Protein AF-A0A4Y2SEP7-F1 (afdb_monomer_lite)

pLDDT: mean 79.24, std 16.77, range [32.28, 96.88]

InterPro domains:
  IPR000195 Rab-GAP-TBC domain [PF00566] (112-194)
  IPR035969 Rab-GAP-TBC domain superfamily [SSF47923] (46-194)

Sequence (210 aa):
MPSHSLNTKFINSKQIERLCSVSQDIIYSTSDVSSITSASDIKQIKEIVRTNQWTVDHPIRKNLWETLCNQVSSECHVDIYNELVKELFGDNGDNYFPSSLPSFVDPAYCIRYYLNTDGKKSAETILQVIRHAKPDITYCPFLYPLVCVFLHYMSEEATFSCIMKLLSDKQNFISQTKSDHSASAYLVMKLCKKYAVSNFLINFKKGFAH

Organism: Araneus ventricosus (NCBI:txid182803)

Foldseek 3Di:
DPQFLFDPVWFDPVVCVVFDDDDDDDDPDPVVVVVVLVDLPPPVLVVCVVVDDDGPRRNNLLCNLLSVLCNLDVDQCLVVLVVLLCVVQNPCNPPDDDPDADQQEDPVLQDQDRTDPVLLRLLRSLRVSCCVVCVVQNHFHVSNVQLNSSNRRYDSSSSSRSVVSQPPGPVCNTDRDPVSVVVVVVVVVVVCVVPVVVVNVVVVVVVPPD

Secondary structure (DSSP, 8-state):
----SS-TTTB-HHHHTTS----------THHHHHHHHS--HHHHHHHHHH----TT-TTHHHHHHHHHHTT-----HHHHHHHHHHHH-TTGGG---SS--TTS-GGG---TTB-HHHHHHHHHHHHHHHHH-TT----TTHHHHHHHHHTTS-HHHHHHHHHHHHS-TT-SS--SHHHHHHHHHHHHHHHHHH-HHHHHHHHHHTT--

Radius of gyration: 19.53 Å; chains: 1; bounding box: 48×37×55 Å

Structure (mmCIF, N/CA/C/O backbone):
data_AF-A0A4Y2SEP7-F1
#
_entry.id   AF-A0A4Y2SEP7-F1
#
loop_
_atom_site.group_PDB
_atom_site.id
_atom_site.type_symbol
_atom_site.label_atom_id
_atom_site.label_alt_id
_atom_site.label_comp_id
_atom_site.label_asym_id
_atom_site.label_entity_id
_atom_site.label_seq_id
_atom_site.pdbx_PDB_ins_code
_atom_site.Cartn_x
_atom_site.Cartn_y
_atom_site.Cartn_z
_atom_site.occupancy
_atom_site.B_iso_or_equiv
_atom_site.auth_seq_id
_atom_site.auth_comp_id
_atom_site.auth_asym_id
_atom_site.auth_atom_id
_atom_site.pdbx_PDB_model_num
ATOM 1 N N . MET A 1 1 ? -15.883 -12.329 -23.787 1.00 32.28 1 MET A N 1
ATOM 2 C CA . MET A 1 1 ? -15.231 -13.143 -22.737 1.00 32.28 1 MET A CA 1
ATOM 3 C C . MET A 1 1 ? -15.430 -12.418 -21.419 1.00 32.28 1 MET A C 1
ATOM 5 O O . MET A 1 1 ? -15.314 -11.196 -21.455 1.00 32.28 1 MET A O 1
ATOM 9 N N . PRO A 1 2 ? -15.793 -13.088 -20.313 1.00 42.81 2 PRO A N 1
ATOM 10 C CA . PRO A 1 2 ? -15.942 -12.402 -19.035 1.00 42.81 2 PRO A CA 1
ATOM 11 C C . PRO A 1 2 ? -14.597 -11.762 -18.680 1.00 42.81 2 PRO A C 1
ATOM 13 O O . PRO A 1 2 ? -13.576 -12.437 -18.566 1.00 42.81 2 PRO A O 1
ATOM 16 N N . SER A 1 3 ? -14.571 -10.433 -18.633 1.00 52.25 3 SER A N 1
ATOM 17 C CA . SER A 1 3 ? -13.384 -9.664 -18.288 1.00 52.25 3 SER A CA 1
ATOM 18 C C . SER A 1 3 ? -13.136 -9.828 -16.792 1.00 52.25 3 SER A C 1
ATOM 20 O O . SER A 1 3 ? -13.724 -9.107 -15.987 1.00 52.25 3 SER A O 1
ATOM 22 N N . HIS A 1 4 ? -12.315 -10.804 -16.410 1.00 60.75 4 HIS A N 1
ATOM 23 C CA . HIS A 1 4 ? -11.875 -10.944 -15.025 1.00 60.75 4 HIS A CA 1
ATOM 24 C C . HIS A 1 4 ? -11.106 -9.680 -14.603 1.00 60.75 4 HIS A C 1
ATOM 26 O O . HIS A 1 4 ? -10.281 -9.170 -15.363 1.00 60.75 4 HIS A O 1
ATOM 32 N N . SER A 1 5 ? -11.363 -9.163 -13.397 1.00 69.19 5 SER A N 1
ATOM 33 C CA . SER A 1 5 ? -10.656 -7.982 -12.866 1.00 69.19 5 SER A CA 1
ATOM 34 C C . SER A 1 5 ? -9.209 -8.247 -12.465 1.00 69.19 5 SER A C 1
ATOM 36 O O . SER A 1 5 ? -8.501 -7.318 -12.084 1.00 69.19 5 SER A O 1
ATOM 38 N N . LEU A 1 6 ? -8.804 -9.515 -12.454 1.00 77.56 6 LEU A N 1
ATOM 39 C CA . LEU A 1 6 ? -7.506 -9.946 -11.972 1.00 77.56 6 LEU A CA 1
ATOM 40 C C . LEU A 1 6 ? -6.432 -9.678 -13.023 1.00 77.56 6 LEU A C 1
ATOM 42 O O . LEU A 1 6 ? -6.608 -9.962 -14.209 1.00 77.56 6 LEU A O 1
ATOM 46 N N . ASN A 1 7 ? -5.301 -9.146 -12.574 1.00 76.06 7 ASN A N 1
ATOM 47 C CA . ASN A 1 7 ? -4.148 -8.888 -13.413 1.00 76.06 7 ASN A CA 1
ATOM 48 C C . ASN A 1 7 ? -3.468 -10.214 -13.782 1.00 76.06 7 ASN A C 1
ATOM 50 O O . ASN A 1 7 ? -2.689 -10.787 -13.017 1.00 76.06 7 ASN A O 1
ATOM 54 N N . THR A 1 8 ? -3.751 -10.692 -14.992 1.00 78.69 8 THR A N 1
ATOM 55 C CA . THR A 1 8 ? -3.222 -11.958 -15.513 1.00 78.69 8 THR A CA 1
ATOM 56 C C . THR A 1 8 ? -1.704 -11.951 -15.706 1.00 78.69 8 THR A C 1
ATOM 58 O O . THR A 1 8 ? -1.122 -13.024 -15.836 1.00 78.69 8 THR A O 1
ATOM 61 N N . LYS A 1 9 ? -1.043 -10.779 -15.700 1.00 82.81 9 LYS A N 1
ATOM 62 C CA . LYS A 1 9 ? 0.429 -10.674 -15.710 1.00 82.81 9 LYS A CA 1
ATOM 63 C C . LYS A 1 9 ? 1.024 -11.224 -14.412 1.00 82.81 9 LYS A C 1
ATOM 65 O O . LYS A 1 9 ? 2.060 -11.881 -14.429 1.00 82.81 9 LYS A O 1
ATOM 70 N N . PHE A 1 10 ? 0.364 -10.962 -13.286 1.00 80.75 10 PHE A N 1
ATOM 71 C CA . PHE A 1 10 ? 0.937 -11.180 -11.959 1.00 80.75 10 PHE A CA 1
ATOM 72 C C . PHE A 1 10 ? 0.288 -12.312 -11.170 1.00 80.75 10 PHE A C 1
ATOM 74 O O . PHE A 1 10 ? 0.809 -12.683 -10.121 1.00 80.75 10 PHE A O 1
ATOM 81 N N . ILE A 1 11 ? -0.808 -12.891 -11.659 1.00 78.44 11 ILE A N 1
ATOM 82 C CA . ILE A 1 11 ? -1.519 -13.971 -10.972 1.00 78.44 11 ILE A CA 1
ATOM 83 C C . ILE A 1 11 ? -1.532 -15.231 -11.833 1.00 78.44 11 ILE A C 1
ATOM 85 O O . ILE A 1 11 ? -1.816 -15.190 -13.029 1.00 78.44 11 ILE A O 1
ATOM 89 N N . ASN A 1 12 ? -1.266 -16.379 -11.207 1.00 68.75 12 ASN A N 1
ATOM 90 C CA . ASN A 1 12 ? -1.420 -17.675 -11.858 1.00 68.75 12 ASN A CA 1
ATOM 91 C C . ASN A 1 12 ? -2.902 -18.096 -11.876 1.00 68.75 12 ASN A C 1
ATOM 93 O O . ASN A 1 12 ? -3.501 -18.329 -10.824 1.00 68.75 12 ASN A O 1
ATOM 97 N N . SER A 1 13 ? -3.474 -18.252 -13.073 1.00 59.44 13 SER A N 1
ATOM 98 C CA . SER A 1 13 ? -4.881 -18.620 -13.292 1.00 59.44 13 SER A CA 1
ATOM 99 C C . SER A 1 13 ? -5.319 -19.894 -12.560 1.00 59.44 13 SER A C 1
ATOM 101 O O . SER A 1 13 ? -6.450 -19.961 -12.085 1.00 59.44 13 SER A O 1
ATOM 103 N N . LYS A 1 14 ? -4.414 -20.863 -12.359 1.00 58.00 14 LYS A N 1
ATOM 104 C CA . LYS A 1 14 ? -4.711 -22.136 -11.673 1.00 58.00 14 LYS A CA 1
ATOM 105 C C . LYS A 1 14 ? -4.949 -22.000 -10.164 1.00 58.00 14 LYS A C 1
ATOM 107 O O . LYS A 1 14 ? -5.479 -22.917 -9.546 1.00 58.00 14 LYS A O 1
ATOM 112 N N . GLN A 1 15 ? -4.530 -20.896 -9.542 1.00 57.50 15 GLN A N 1
ATOM 113 C CA . GLN A 1 15 ? -4.719 -20.675 -8.101 1.00 57.50 15 GLN A CA 1
ATOM 114 C C . GLN A 1 15 ? -6.061 -20.000 -7.772 1.00 57.50 15 GLN A C 1
ATOM 116 O O . GLN A 1 15 ? -6.529 -20.109 -6.640 1.00 57.50 15 GLN A O 1
ATOM 121 N N . ILE A 1 16 ? -6.695 -19.351 -8.756 1.00 55.47 16 ILE A N 1
ATOM 122 C CA . ILE A 1 16 ? -7.936 -18.577 -8.585 1.00 55.47 16 ILE A CA 1
ATOM 123 C C . ILE A 1 16 ? -9.175 -19.485 -8.487 1.00 55.47 16 ILE A C 1
ATOM 125 O O . ILE A 1 16 ? -10.121 -19.147 -7.778 1.00 55.47 16 ILE A O 1
ATOM 129 N N . GLU A 1 17 ? -9.154 -20.670 -9.109 1.00 53.59 17 GLU A N 1
ATOM 130 C CA . GLU A 1 17 ? -10.287 -21.619 -9.146 1.00 53.59 17 GLU A CA 1
ATOM 131 C C . GLU A 1 17 ? -10.783 -22.074 -7.758 1.00 53.59 17 GLU A C 1
ATOM 133 O O . GLU A 1 17 ? -11.887 -22.595 -7.634 1.00 53.59 17 GLU A O 1
ATOM 138 N N . ARG A 1 18 ? -10.010 -21.846 -6.687 1.00 50.97 18 ARG A N 1
ATOM 139 C CA . ARG A 1 18 ? -10.392 -22.198 -5.308 1.00 50.97 18 ARG A CA 1
ATOM 140 C C . ARG A 1 18 ? -11.227 -21.138 -4.579 1.00 50.97 18 ARG A C 1
ATOM 142 O O . ARG A 1 18 ? -11.613 -21.387 -3.440 1.00 50.97 18 ARG A O 1
ATOM 149 N N . LEU A 1 19 ? -11.483 -19.970 -5.177 1.00 49.03 19 LEU A N 1
ATOM 150 C CA . LEU A 1 19 ? -12.085 -18.824 -4.473 1.00 49.03 19 LEU A CA 1
ATOM 151 C C . LEU A 1 19 ? -13.545 -18.509 -4.832 1.00 49.03 19 LEU A C 1
ATOM 153 O O . LEU A 1 19 ? -14.125 -17.632 -4.194 1.00 49.03 19 LEU A O 1
ATOM 157 N N . CYS A 1 20 ? -14.171 -19.205 -5.784 1.00 41.84 20 CYS A N 1
ATOM 158 C CA . CYS A 1 20 ? -15.511 -18.831 -6.247 1.00 41.84 20 CYS A CA 1
ATOM 159 C C . CYS A 1 20 ? -16.566 -19.912 -5.991 1.00 41.84 20 CYS A C 1
ATOM 161 O O . CYS A 1 20 ? -16.730 -20.839 -6.777 1.00 41.84 20 CYS A O 1
ATOM 163 N N . SER A 1 21 ? -17.359 -19.720 -4.936 1.00 39.91 21 SER A N 1
ATOM 164 C CA . SER A 1 21 ? -18.748 -20.190 -4.898 1.00 39.91 21 SER A CA 1
ATOM 165 C C . SER A 1 21 ? -19.580 -19.330 -3.944 1.00 39.91 21 SER A C 1
ATOM 167 O O . SER A 1 21 ? -19.936 -19.762 -2.850 1.00 39.91 21 SER A O 1
ATOM 169 N N . VAL A 1 22 ? -19.895 -18.099 -4.346 1.00 44.28 22 VAL A N 1
ATOM 170 C CA . VAL A 1 22 ? -21.034 -17.372 -3.772 1.00 44.28 22 VAL A CA 1
ATOM 171 C C . VAL A 1 22 ? -21.810 -16.762 -4.932 1.00 44.28 22 VAL A C 1
ATOM 173 O O . VAL A 1 22 ? -21.297 -15.911 -5.651 1.00 44.28 22 VAL A O 1
ATOM 176 N N . SER A 1 23 ? -23.025 -17.266 -5.145 1.00 47.16 23 SER A N 1
ATOM 177 C CA . SER A 1 23 ? -23.990 -16.671 -6.074 1.00 47.16 23 SER A CA 1
ATOM 178 C C . SER A 1 23 ? -24.447 -15.342 -5.488 1.00 47.16 23 SER A C 1
ATOM 180 O O . SER A 1 23 ? -24.788 -15.310 -4.306 1.00 47.16 23 SER A O 1
ATOM 182 N N . GLN A 1 24 ? -24.471 -14.269 -6.276 1.00 52.03 24 GLN A N 1
ATOM 183 C CA . GLN A 1 24 ? -25.084 -13.020 -5.834 1.00 52.03 24 GLN A CA 1
ATOM 184 C C . GLN A 1 24 ? -25.984 -12.418 -6.904 1.00 52.03 24 GLN A C 1
ATOM 186 O O . GLN A 1 24 ? -25.542 -11.989 -7.969 1.00 52.03 24 GLN A O 1
ATOM 191 N N . ASP A 1 25 ? -27.260 -12.382 -6.536 1.00 42.03 25 ASP A N 1
ATOM 192 C CA . ASP A 1 25 ? -28.280 -11.500 -7.067 1.00 42.03 25 ASP A CA 1
ATOM 193 C C . ASP A 1 25 ? -28.004 -10.073 -6.563 1.00 42.03 25 ASP A C 1
ATOM 195 O O . ASP A 1 25 ? -27.655 -9.874 -5.400 1.00 42.03 25 ASP A O 1
ATOM 199 N N . ILE A 1 26 ? -28.223 -9.084 -7.435 1.00 46.00 26 ILE A N 1
ATOM 200 C CA . ILE A 1 26 ? -28.002 -7.635 -7.252 1.00 46.00 26 ILE A CA 1
ATOM 201 C C . ILE A 1 26 ? -26.563 -7.187 -7.571 1.00 46.00 26 ILE A C 1
ATOM 203 O O . ILE A 1 26 ? -25.729 -6.942 -6.704 1.00 46.00 26 ILE A O 1
ATOM 207 N N . ILE A 1 27 ? -26.304 -7.011 -8.870 1.00 51.03 27 ILE A N 1
ATOM 208 C CA . ILE A 1 27 ? -25.121 -6.330 -9.405 1.00 51.03 27 ILE A CA 1
ATOM 209 C C . ILE A 1 27 ? -25.581 -4.949 -9.890 1.00 51.03 27 ILE A C 1
ATOM 211 O O . ILE A 1 27 ? -26.252 -4.858 -10.916 1.00 51.03 27 ILE A O 1
ATOM 215 N N . TYR A 1 28 ? -25.221 -3.872 -9.181 1.00 52.59 28 TYR A N 1
ATOM 216 C CA . TYR A 1 28 ? -25.192 -2.542 -9.803 1.00 52.59 28 TYR A CA 1
ATOM 217 C C . TYR A 1 28 ? -24.146 -2.580 -10.925 1.00 52.59 28 TYR A C 1
ATOM 219 O O . TYR A 1 28 ? -23.000 -2.992 -10.703 1.00 52.59 28 TYR A O 1
ATOM 227 N N . SER A 1 29 ? -24.556 -2.255 -12.152 1.00 49.78 29 SER A N 1
ATOM 228 C CA . SER A 1 29 ? -23.715 -2.382 -13.339 1.00 49.78 29 SER A CA 1
ATOM 229 C C . SER A 1 29 ? -22.535 -1.412 -13.291 1.00 49.78 29 SER A C 1
ATOM 231 O O . SER A 1 29 ? -22.576 -0.346 -12.685 1.00 49.78 29 SER A O 1
ATOM 233 N N . THR A 1 30 ? -21.458 -1.767 -13.989 1.00 48.81 30 THR A N 1
ATOM 234 C CA . THR A 1 30 ? -20.215 -0.986 -14.137 1.00 48.81 30 THR A CA 1
ATOM 235 C C . THR A 1 30 ? -20.409 0.482 -14.558 1.00 48.81 30 THR A C 1
ATOM 237 O O . THR A 1 30 ? -19.493 1.279 -14.376 1.00 48.81 30 THR A O 1
ATOM 240 N N . SER A 1 31 ? -21.584 0.845 -15.086 1.00 48.50 31 SER A N 1
ATOM 241 C CA . SER A 1 31 ? -22.026 2.213 -15.407 1.00 48.50 31 SER A CA 1
ATOM 242 C C . SER A 1 31 ? -22.104 3.150 -14.199 1.00 48.50 31 SER A C 1
ATOM 244 O O . SER A 1 31 ? -21.904 4.362 -14.337 1.00 48.50 31 SER A O 1
ATOM 246 N N . ASP A 1 32 ? -22.372 2.598 -13.017 1.00 54.56 32 ASP A N 1
ATOM 247 C CA . ASP A 1 32 ? -22.715 3.396 -11.840 1.00 54.56 32 ASP A CA 1
ATOM 248 C C . ASP A 1 32 ? -21.450 3.958 -11.182 1.00 54.56 32 ASP A C 1
ATOM 250 O O . ASP A 1 32 ? -21.457 5.018 -10.576 1.00 54.56 32 ASP A O 1
ATOM 254 N N . VAL A 1 33 ? -20.296 3.322 -11.392 1.00 54.81 33 VAL A N 1
ATOM 255 C CA . VA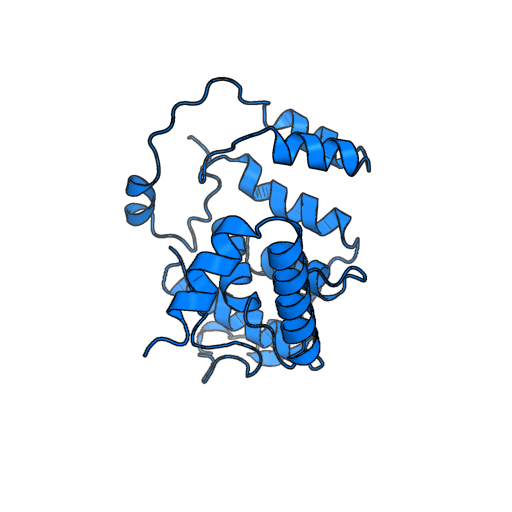L A 1 33 ? -19.033 3.727 -10.756 1.00 54.81 33 VAL A CA 1
ATOM 256 C C . VAL A 1 33 ? -18.366 4.886 -11.472 1.00 54.81 33 VAL A C 1
ATOM 258 O O . VAL A 1 33 ? -17.821 5.768 -10.811 1.00 54.81 33 VAL A O 1
ATOM 261 N N . SER A 1 34 ? -18.490 4.947 -12.799 1.00 53.19 34 SER A N 1
ATOM 262 C CA . SER A 1 34 ? -18.111 6.127 -13.584 1.00 53.19 34 SER A CA 1
ATOM 263 C C . SER A 1 34 ? -18.957 7.356 -13.238 1.00 53.19 34 SER A C 1
ATOM 265 O O . SER A 1 34 ? -18.444 8.470 -13.248 1.00 53.19 34 SER A O 1
ATOM 267 N N . SER A 1 35 ? -20.232 7.169 -12.878 1.00 53.12 35 SER A N 1
ATOM 268 C CA . SER A 1 35 ? -21.109 8.264 -12.435 1.00 53.12 35 SER A CA 1
ATOM 269 C C . SER A 1 35 ? -20.864 8.654 -10.967 1.00 53.12 35 SER A C 1
ATOM 271 O O . SER A 1 35 ? -20.931 9.838 -10.630 1.00 53.12 35 SER A O 1
ATOM 273 N N . ILE A 1 36 ? -20.442 7.705 -10.121 1.00 52.50 36 ILE A N 1
ATOM 274 C CA . ILE A 1 36 ? -19.919 7.964 -8.766 1.00 52.50 36 ILE A CA 1
ATOM 275 C C . ILE A 1 36 ? -18.619 8.785 -8.800 1.00 52.50 36 ILE A C 1
ATOM 277 O O . ILE A 1 36 ? -18.372 9.569 -7.891 1.00 52.50 36 ILE A O 1
ATOM 281 N N . THR A 1 37 ? -17.780 8.646 -9.833 1.00 52.03 37 THR A N 1
ATOM 282 C CA . THR A 1 37 ? -16.496 9.374 -9.907 1.00 52.03 37 THR A CA 1
ATOM 283 C C . THR A 1 37 ? -16.669 10.864 -10.194 1.00 52.03 37 THR A C 1
ATOM 285 O O . THR A 1 37 ? -15.869 11.678 -9.738 1.00 52.03 37 THR A O 1
ATOM 288 N N . SER A 1 38 ? -17.713 11.225 -10.944 1.00 53.09 38 SER A N 1
ATOM 289 C CA . SER A 1 38 ? -18.052 12.615 -11.273 1.00 53.09 38 SER A CA 1
ATOM 290 C C . SER A 1 38 ? -18.698 13.381 -10.116 1.00 53.09 38 SER A C 1
ATOM 292 O O . SER A 1 38 ? -18.646 14.609 -10.092 1.00 53.09 38 SER A O 1
ATOM 294 N N . ALA A 1 39 ? -19.289 12.679 -9.148 1.00 50.47 39 ALA A N 1
ATOM 295 C CA . ALA A 1 39 ? -19.815 13.285 -7.937 1.00 50.47 39 ALA A CA 1
ATOM 296 C C . ALA A 1 39 ? -18.747 13.180 -6.843 1.00 50.47 39 ALA A C 1
ATOM 298 O O . ALA A 1 39 ? -18.525 12.108 -6.293 1.00 50.47 39 ALA A O 1
ATOM 299 N N . SER A 1 40 ? -18.090 14.281 -6.479 1.00 57.47 40 SER A N 1
ATOM 300 C CA . SER A 1 40 ? -17.155 14.348 -5.338 1.00 57.47 40 SER A CA 1
ATOM 301 C C . SER A 1 40 ? -17.829 14.118 -3.964 1.00 57.47 40 SER A C 1
ATOM 303 O O . SER A 1 40 ? -17.403 14.677 -2.953 1.00 57.47 40 SER A O 1
ATOM 305 N N . ASP A 1 41 ? -18.899 13.321 -3.893 1.00 74.19 41 ASP A N 1
ATOM 306 C CA . ASP A 1 41 ? -19.600 12.973 -2.663 1.00 74.19 41 ASP A CA 1
ATOM 307 C C . ASP A 1 41 ? -19.013 11.696 -2.043 1.00 74.19 41 ASP A C 1
ATOM 309 O O . ASP A 1 41 ? -19.464 10.566 -2.251 1.00 74.19 41 ASP A O 1
ATOM 313 N N . ILE A 1 42 ? -17.999 11.902 -1.201 1.00 77.44 42 ILE A N 1
ATOM 314 C CA . ILE A 1 42 ? -17.333 10.854 -0.416 1.00 77.44 42 ILE A CA 1
ATOM 315 C C . ILE A 1 42 ? -18.337 10.025 0.412 1.00 77.44 42 ILE A C 1
ATOM 317 O O . ILE A 1 42 ? -18.052 8.864 0.728 1.00 77.44 42 ILE A O 1
ATOM 321 N N . LYS A 1 43 ? -19.502 10.573 0.794 1.00 82.31 43 LYS A N 1
ATOM 322 C CA . LYS A 1 43 ? -20.502 9.820 1.570 1.00 82.31 43 LYS A CA 1
ATOM 323 C C . LYS A 1 43 ? -21.187 8.764 0.711 1.00 82.31 43 LYS A C 1
ATOM 325 O O . LYS A 1 43 ? -21.259 7.618 1.150 1.00 82.31 43 LYS A O 1
ATOM 330 N N . GLN A 1 44 ? -21.601 9.123 -0.503 1.00 79.88 44 GLN A N 1
ATOM 331 C CA . GLN A 1 44 ? -22.203 8.182 -1.454 1.00 79.88 44 GLN A CA 1
ATOM 332 C C . GLN A 1 44 ? -21.212 7.079 -1.833 1.00 79.88 44 GLN A C 1
ATOM 334 O O . GLN A 1 44 ? -21.553 5.899 -1.787 1.00 79.88 44 GLN A O 1
ATOM 339 N N . ILE A 1 45 ? -19.948 7.440 -2.084 1.00 79.56 45 ILE A N 1
ATOM 340 C CA . ILE A 1 45 ? -18.874 6.464 -2.332 1.00 79.56 45 ILE A CA 1
ATOM 341 C C . ILE A 1 45 ? -18.765 5.468 -1.167 1.00 79.56 45 ILE A C 1
ATOM 343 O O . ILE A 1 45 ? -18.732 4.253 -1.377 1.00 79.56 45 ILE A O 1
ATOM 347 N N . LYS A 1 46 ? -18.730 5.965 0.077 1.00 84.56 46 LYS A N 1
ATOM 348 C CA . LYS A 1 46 ? -18.643 5.116 1.276 1.00 84.56 46 LYS A CA 1
ATOM 349 C C . LYS A 1 46 ? -19.845 4.191 1.421 1.00 84.56 46 LYS A C 1
ATOM 351 O O . LYS A 1 46 ? -19.656 3.044 1.815 1.00 84.56 46 LYS A O 1
ATOM 356 N N . GLU A 1 47 ? -21.051 4.681 1.160 1.00 84.50 47 GLU A N 1
ATOM 357 C CA . GLU A 1 47 ? -22.273 3.878 1.230 1.00 84.50 47 GLU A CA 1
ATOM 358 C C . GLU A 1 47 ? -22.239 2.744 0.205 1.00 84.50 47 GLU A C 1
ATOM 360 O O . GLU A 1 47 ? -22.412 1.582 0.563 1.00 84.50 47 GLU A O 1
ATOM 365 N N . ILE A 1 48 ? -21.883 3.051 -1.040 1.00 82.38 48 ILE A N 1
ATOM 366 C CA . ILE A 1 48 ? -21.831 2.066 -2.120 1.00 82.38 48 ILE A CA 1
ATOM 367 C C . ILE A 1 48 ? -20.782 0.990 -1.825 1.00 82.38 48 ILE A C 1
ATOM 369 O O . ILE A 1 48 ? -21.093 -0.197 -1.906 1.00 82.38 48 ILE A O 1
ATOM 373 N N . VAL A 1 49 ? -19.571 1.369 -1.405 1.00 84.94 49 VAL A N 1
ATOM 374 C CA . VAL A 1 49 ? -18.511 0.399 -1.069 1.00 84.94 49 VAL A CA 1
ATOM 375 C C . VAL A 1 49 ? -18.871 -0.467 0.146 1.00 84.94 49 VAL A C 1
ATOM 377 O O . VAL A 1 49 ? -18.435 -1.612 0.221 1.00 84.94 49 VAL A O 1
ATOM 380 N N . ARG A 1 50 ? -19.649 0.048 1.107 1.00 86.06 50 ARG A N 1
ATOM 381 C CA . ARG A 1 50 ? -20.039 -0.703 2.316 1.00 86.06 50 ARG A CA 1
ATOM 382 C C . ARG A 1 50 ? -21.237 -1.624 2.099 1.00 86.06 50 ARG A C 1
ATOM 384 O O . ARG A 1 50 ? -21.325 -2.641 2.781 1.00 86.06 50 ARG A O 1
ATOM 391 N N . THR A 1 51 ? -22.144 -1.264 1.196 1.00 83.06 51 THR A N 1
ATOM 392 C CA . THR A 1 51 ? -23.373 -2.025 0.932 1.00 83.06 51 THR A CA 1
ATOM 393 C C . THR A 1 51 ? -23.160 -3.121 -0.113 1.00 83.06 51 THR A C 1
ATOM 395 O O . THR A 1 51 ? -23.794 -4.171 -0.036 1.00 83.06 51 THR A O 1
ATOM 398 N N . ASN A 1 52 ? -22.248 -2.920 -1.069 1.00 81.44 52 ASN A N 1
ATOM 399 C CA . ASN A 1 52 ? -21.983 -3.896 -2.127 1.00 81.44 52 ASN A CA 1
ATOM 400 C C . ASN A 1 52 ? -20.931 -4.934 -1.711 1.00 81.44 52 ASN A C 1
ATOM 402 O O . ASN A 1 52 ? -19.865 -4.594 -1.202 1.00 81.44 52 ASN A O 1
ATOM 406 N N . GLN A 1 53 ? -21.195 -6.211 -1.997 1.00 81.12 53 GLN A N 1
ATOM 407 C CA . GLN A 1 53 ? -20.299 -7.328 -1.676 1.00 81.12 53 GLN A CA 1
ATOM 408 C C . GLN A 1 53 ? -19.646 -7.922 -2.930 1.00 81.12 53 GLN A C 1
ATOM 410 O O . GLN A 1 53 ? -19.785 -9.103 -3.209 1.00 81.12 53 GLN A O 1
ATOM 415 N N . TRP A 1 54 ? -18.908 -7.121 -3.700 1.00 82.31 54 TRP A N 1
ATOM 416 C CA . TRP A 1 54 ? -18.295 -7.613 -4.940 1.00 82.31 54 TRP A CA 1
ATOM 417 C C . TRP A 1 54 ? -17.362 -8.809 -4.710 1.00 82.31 54 TRP A C 1
ATOM 419 O O . TRP A 1 54 ? -16.481 -8.766 -3.841 1.00 82.31 54 TRP A O 1
ATOM 429 N N . THR A 1 55 ? -17.483 -9.835 -5.553 1.00 82.75 55 THR A N 1
ATOM 430 C CA . THR A 1 55 ? -16.565 -10.982 -5.576 1.00 82.75 55 THR A CA 1
ATOM 431 C C . THR A 1 55 ? -15.130 -10.548 -5.891 1.00 82.75 55 THR A C 1
ATOM 433 O O . THR A 1 55 ? -14.869 -9.426 -6.338 1.00 82.75 55 THR A O 1
ATOM 436 N N . VAL A 1 56 ? -14.161 -11.426 -5.623 1.00 83.75 56 VAL A N 1
ATOM 437 C CA . VAL A 1 56 ? -12.725 -11.147 -5.824 1.00 83.75 56 VAL A CA 1
ATOM 438 C C . VAL A 1 56 ? -12.389 -10.897 -7.300 1.00 83.75 56 VAL A C 1
ATOM 440 O O . VAL A 1 56 ? -11.504 -10.105 -7.600 1.00 83.75 56 VAL A O 1
ATOM 443 N N . ASP A 1 57 ? -13.111 -11.522 -8.224 1.00 80.25 57 ASP A N 1
ATOM 444 C CA . ASP A 1 57 ? -12.917 -11.421 -9.674 1.00 80.25 57 ASP A CA 1
ATOM 445 C C . ASP A 1 57 ? -13.813 -10.373 -10.359 1.00 80.25 57 ASP A C 1
ATOM 447 O O . ASP A 1 57 ? -13.767 -10.227 -11.587 1.00 80.25 57 ASP A O 1
ATOM 451 N N . HIS A 1 58 ? -14.614 -9.637 -9.580 1.00 82.06 58 HIS A N 1
ATOM 452 C CA . HIS A 1 58 ? -15.586 -8.688 -10.106 1.00 82.06 58 HIS A CA 1
ATOM 453 C C . HIS A 1 58 ? -14.908 -7.530 -10.868 1.00 82.06 58 HIS A C 1
ATOM 455 O O . HIS A 1 58 ? -14.094 -6.808 -10.275 1.00 82.06 58 HIS A O 1
ATOM 461 N N . PRO A 1 59 ? -15.304 -7.240 -12.129 1.00 79.81 59 PRO A N 1
ATOM 462 C CA . PRO A 1 59 ? -14.623 -6.302 -13.040 1.00 79.81 59 PRO A CA 1
ATOM 463 C C . PRO A 1 59 ? -14.400 -4.899 -12.459 1.00 79.81 59 PRO A C 1
ATOM 465 O O . PRO A 1 59 ? -13.387 -4.265 -12.749 1.00 79.81 59 PRO A O 1
ATOM 468 N N . ILE A 1 60 ? -15.304 -4.434 -11.588 1.00 82.12 60 ILE A N 1
ATOM 469 C CA . ILE A 1 60 ? -15.201 -3.136 -10.899 1.00 82.12 60 ILE A CA 1
ATOM 470 C C . ILE A 1 60 ? -13.853 -2.927 -10.196 1.00 82.12 60 ILE A C 1
ATOM 472 O O . ILE A 1 60 ? -13.334 -1.811 -10.178 1.00 82.12 60 ILE A O 1
ATOM 476 N N . ARG A 1 61 ? -13.270 -3.990 -9.622 1.00 85.12 61 ARG A N 1
ATOM 477 C CA . ARG A 1 61 ? -12.084 -3.890 -8.763 1.00 85.12 61 ARG A CA 1
ATOM 478 C C . ARG A 1 61 ? -10.871 -3.365 -9.521 1.00 85.12 61 ARG A C 1
ATOM 480 O O . ARG A 1 61 ? -10.016 -2.751 -8.897 1.00 85.12 61 ARG A O 1
ATOM 487 N N . LYS A 1 62 ? -10.835 -3.534 -10.847 1.00 82.81 62 LYS A N 1
ATOM 488 C CA . LYS A 1 62 ? -9.774 -3.001 -11.707 1.00 82.81 62 LYS A CA 1
ATOM 489 C C . LYS A 1 62 ? -9.658 -1.474 -11.611 1.00 82.81 62 LYS A C 1
ATOM 491 O O . LYS A 1 62 ? -8.554 -0.963 -11.529 1.00 82.81 62 LYS A O 1
ATOM 496 N N . ASN A 1 63 ? -10.790 -0.767 -11.555 1.00 82.69 63 ASN A N 1
ATOM 497 C CA . ASN A 1 63 ? -10.824 0.703 -11.574 1.00 82.69 63 ASN A CA 1
ATOM 498 C C . ASN A 1 63 ? -11.162 1.314 -10.203 1.00 82.69 63 ASN A C 1
ATOM 500 O O . ASN A 1 63 ? -10.905 2.495 -9.957 1.00 82.69 63 ASN A O 1
ATOM 504 N N . LEU A 1 64 ? -11.768 0.525 -9.308 1.00 86.44 64 LEU A N 1
ATOM 505 C CA . LEU A 1 64 ? -12.248 0.995 -8.009 1.00 86.44 64 LEU A CA 1
ATOM 506 C C . LEU A 1 64 ? -11.113 1.548 -7.143 1.00 86.44 64 LEU A C 1
ATOM 508 O O . LEU A 1 64 ? -11.262 2.605 -6.539 1.00 86.44 64 LEU A O 1
ATOM 512 N N . TRP A 1 65 ? -9.984 0.844 -7.075 1.00 89.31 65 TRP A N 1
ATOM 513 C CA . TRP A 1 65 ? -8.879 1.231 -6.198 1.00 89.31 65 TRP A CA 1
ATOM 514 C C . TRP A 1 65 ? -8.252 2.562 -6.612 1.00 89.31 65 TRP A C 1
ATOM 516 O O . TRP A 1 65 ? -8.120 3.449 -5.774 1.00 89.31 65 TRP A O 1
ATOM 526 N N . GLU A 1 66 ? -7.959 2.735 -7.902 1.00 87.94 66 GLU A N 1
ATOM 527 C CA . GLU A 1 66 ? -7.448 4.000 -8.441 1.00 87.94 66 GLU A CA 1
ATOM 528 C C . GLU A 1 66 ? -8.426 5.147 -8.182 1.00 87.94 66 GLU A C 1
ATOM 530 O O . GLU A 1 66 ? -8.034 6.211 -7.707 1.00 87.94 66 GLU A O 1
ATOM 535 N N . THR A 1 67 ? -9.719 4.897 -8.399 1.00 85.19 67 THR A N 1
ATOM 536 C CA . THR A 1 67 ? -10.787 5.863 -8.121 1.00 85.19 67 THR A CA 1
ATOM 537 C C . THR A 1 67 ? -10.788 6.314 -6.661 1.00 85.19 67 THR A C 1
ATOM 539 O O . THR A 1 67 ? -10.843 7.513 -6.385 1.00 85.19 67 THR A O 1
ATOM 542 N N . LEU A 1 68 ? -10.706 5.373 -5.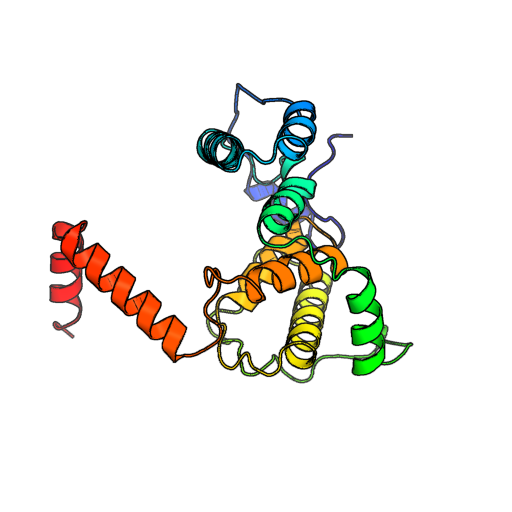718 1.00 87.50 68 LEU A N 1
ATOM 543 C CA . LEU A 1 68 ? -10.683 5.679 -4.288 1.00 87.50 68 LEU A CA 1
ATOM 544 C C . LEU A 1 68 ? -9.403 6.423 -3.893 1.00 87.50 68 LEU A C 1
ATOM 546 O O . LEU A 1 68 ? -9.473 7.397 -3.145 1.00 87.50 68 LEU A O 1
ATOM 550 N N . CYS A 1 69 ? -8.249 6.016 -4.419 1.00 88.81 69 CYS A N 1
ATOM 551 C CA . CYS A 1 69 ? -6.979 6.690 -4.156 1.00 88.81 69 CYS A CA 1
ATOM 552 C C . CYS A 1 69 ? -6.946 8.114 -4.733 1.00 88.81 69 CYS A C 1
ATOM 554 O O . CYS A 1 69 ? -6.382 9.002 -4.098 1.00 88.81 69 CYS A O 1
ATOM 556 N N . ASN A 1 70 ? -7.602 8.374 -5.867 1.00 86.31 70 ASN A N 1
ATOM 557 C CA . ASN A 1 70 ? -7.734 9.722 -6.437 1.00 86.31 70 ASN A CA 1
ATOM 558 C C . ASN A 1 70 ? -8.531 10.684 -5.539 1.00 86.31 70 ASN A C 1
ATOM 560 O O . ASN A 1 70 ? -8.342 11.892 -5.634 1.00 86.31 70 ASN A O 1
ATOM 564 N N . GLN A 1 71 ? -9.395 10.177 -4.651 1.00 83.75 71 GLN A N 1
ATOM 565 C CA . GLN A 1 71 ? -10.097 11.016 -3.668 1.00 83.75 71 GLN A CA 1
ATOM 566 C C . GLN A 1 71 ? -9.199 11.441 -2.498 1.00 83.75 71 GLN A C 1
ATOM 568 O O . GLN A 1 71 ? -9.542 12.367 -1.768 1.00 83.75 71 GLN A O 1
ATOM 573 N N . VAL A 1 72 ? -8.074 10.749 -2.291 1.00 85.00 72 VAL A N 1
ATOM 574 C CA . VAL A 1 72 ? -7.110 11.058 -1.227 1.00 85.00 72 VAL A CA 1
ATOM 575 C C . VAL A 1 72 ? -6.195 12.202 -1.656 1.00 85.00 72 VAL A C 1
ATOM 577 O O . VAL A 1 72 ? -5.981 13.148 -0.903 1.00 85.00 72 VAL A O 1
ATOM 580 N N . SER A 1 73 ? -5.681 12.137 -2.885 1.00 82.50 73 SER A N 1
ATOM 581 C CA . SER A 1 73 ? -4.871 13.195 -3.482 1.00 82.50 73 SER A CA 1
ATOM 582 C C . SER A 1 73 ? -5.027 13.207 -5.001 1.00 82.50 73 SER A C 1
ATOM 584 O O . SER A 1 73 ? -5.053 12.155 -5.647 1.00 82.50 73 SER A O 1
ATOM 586 N N . SER A 1 74 ? -5.078 14.416 -5.563 1.00 75.75 74 SER A N 1
ATOM 587 C CA . SER A 1 74 ? -5.124 14.662 -7.007 1.00 75.75 74 SER A CA 1
ATOM 588 C C . SER A 1 74 ? -3.754 14.533 -7.687 1.00 75.75 74 SER A C 1
ATOM 590 O O . SER A 1 74 ? -3.683 14.605 -8.911 1.00 75.75 74 SER A O 1
ATOM 592 N N . GLU A 1 75 ? -2.666 14.368 -6.926 1.00 77.75 75 GLU A N 1
ATOM 593 C CA . GLU A 1 75 ? -1.307 14.254 -7.472 1.00 77.75 75 GLU A CA 1
ATOM 594 C C . GLU A 1 75 ? -1.159 12.978 -8.307 1.00 77.75 75 GLU A C 1
ATOM 596 O O . GLU A 1 75 ? -1.333 11.868 -7.808 1.00 77.75 75 GLU A O 1
ATOM 601 N N . CYS A 1 76 ? -0.828 13.108 -9.590 1.00 74.44 76 CYS A N 1
ATOM 602 C CA . CYS A 1 76 ? -0.514 11.962 -10.436 1.00 74.44 76 CYS A CA 1
ATOM 603 C C . CYS A 1 76 ? 0.985 11.659 -10.347 1.00 74.44 76 CYS A C 1
ATOM 605 O O . CYS A 1 76 ? 1.806 12.526 -10.628 1.00 74.44 76 CYS A O 1
ATOM 607 N N . HIS A 1 77 ? 1.341 10.427 -9.982 1.00 78.06 77 HIS A N 1
ATOM 608 C CA . HIS A 1 77 ? 2.742 9.985 -9.915 1.00 78.06 77 HIS A CA 1
ATOM 609 C C . HIS A 1 77 ? 3.060 8.881 -10.932 1.00 78.06 77 HIS A C 1
ATOM 611 O O . HIS A 1 77 ? 4.124 8.271 -10.859 1.00 78.06 77 HIS A O 1
ATOM 617 N N . VAL A 1 78 ? 2.132 8.599 -11.853 1.00 75.31 78 VAL A N 1
ATOM 618 C CA . VAL A 1 78 ? 2.286 7.553 -12.876 1.00 75.31 78 VAL A CA 1
ATOM 619 C C . VAL A 1 78 ? 3.484 7.865 -13.774 1.00 75.31 78 VAL A C 1
ATOM 621 O O . VAL A 1 78 ? 4.314 6.990 -14.004 1.00 75.31 78 VAL A O 1
ATOM 624 N N . ASP A 1 79 ? 3.623 9.123 -14.196 1.00 78.38 79 ASP A N 1
ATOM 625 C CA . ASP A 1 79 ? 4.670 9.543 -15.135 1.00 78.38 79 ASP A CA 1
ATOM 626 C C . ASP A 1 79 ? 6.077 9.483 -14.515 1.00 78.38 79 ASP A C 1
ATOM 628 O O . ASP A 1 79 ? 7.050 9.171 -15.195 1.00 78.38 79 ASP A O 1
ATOM 632 N N . ILE A 1 80 ? 6.175 9.686 -13.197 1.00 88.81 80 ILE A N 1
ATOM 633 C CA . ILE A 1 80 ? 7.448 9.744 -12.463 1.00 88.81 80 ILE A CA 1
ATOM 634 C C . ILE A 1 80 ? 7.993 8.336 -12.168 1.00 88.81 80 ILE A C 1
ATOM 636 O O . ILE A 1 80 ? 9.200 8.153 -12.032 1.00 88.81 80 ILE A O 1
ATOM 640 N N . TYR A 1 81 ? 7.134 7.312 -12.083 1.00 91.69 81 TYR A N 1
ATOM 641 C CA . TYR A 1 81 ? 7.568 5.951 -11.740 1.00 91.69 81 TYR A CA 1
ATOM 642 C C . TYR A 1 81 ? 8.653 5.434 -12.687 1.00 91.69 81 TYR A C 1
ATOM 644 O O . TYR A 1 81 ? 9.697 4.969 -12.237 1.00 91.69 81 TYR A O 1
ATOM 652 N N . ASN A 1 82 ? 8.428 5.558 -13.996 1.00 89.75 82 ASN A N 1
ATOM 653 C CA . ASN A 1 82 ? 9.362 5.061 -15.004 1.00 89.75 82 ASN A CA 1
ATOM 654 C C . ASN A 1 82 ? 10.702 5.805 -14.966 1.00 89.75 82 ASN A C 1
ATOM 656 O O . ASN A 1 82 ? 11.745 5.197 -15.199 1.00 89.75 82 ASN A O 1
ATOM 660 N N . GLU A 1 83 ? 10.687 7.100 -14.646 1.00 91.19 83 GLU A N 1
ATOM 661 C CA . GLU A 1 83 ? 11.905 7.894 -14.472 1.00 91.19 83 GLU A CA 1
ATOM 662 C C . GLU A 1 83 ? 12.708 7.409 -13.260 1.00 91.19 83 GLU A C 1
ATOM 664 O O . GLU A 1 83 ? 13.900 7.139 -13.389 1.00 91.19 83 GLU A O 1
ATOM 669 N N . LEU A 1 84 ? 12.050 7.185 -12.118 1.00 92.19 84 LEU A N 1
ATOM 670 C CA . LEU A 1 84 ? 12.712 6.690 -10.905 1.00 92.19 84 LEU A CA 1
ATOM 671 C C . LEU A 1 84 ? 13.223 5.251 -11.060 1.00 92.19 84 LEU A C 1
ATOM 673 O O . LEU A 1 84 ? 14.284 4.909 -10.542 1.00 92.19 84 LEU A O 1
ATOM 677 N N . VAL A 1 85 ? 12.491 4.398 -11.781 1.00 90.56 85 VAL A N 1
ATOM 678 C CA . VAL A 1 85 ? 12.942 3.039 -12.123 1.00 90.56 85 VAL A CA 1
ATOM 679 C C . VAL A 1 85 ? 14.224 3.106 -12.952 1.00 90.56 85 VAL A C 1
ATOM 681 O O . VAL A 1 85 ? 15.184 2.401 -12.643 1.00 90.56 85 VAL A O 1
ATOM 684 N N . LYS A 1 86 ? 14.275 3.979 -13.963 1.00 89.12 86 LYS A N 1
ATOM 685 C CA . LYS A 1 86 ? 15.482 4.181 -14.775 1.00 89.12 86 LYS A CA 1
ATOM 686 C C . LYS A 1 86 ? 16.636 4.761 -13.969 1.00 89.12 86 LYS A C 1
ATOM 688 O O . LYS A 1 86 ? 17.772 4.343 -14.163 1.00 89.12 86 LYS A O 1
ATOM 693 N N . GLU A 1 87 ? 16.362 5.689 -13.059 1.00 90.06 87 GLU A N 1
ATOM 694 C CA . GLU A 1 87 ? 17.381 6.267 -12.181 1.00 90.06 87 GLU A CA 1
ATOM 695 C C . GLU A 1 87 ? 18.004 5.204 -11.262 1.00 90.06 87 GLU A C 1
ATOM 697 O O . GLU A 1 87 ? 19.224 5.153 -11.103 1.00 90.06 87 GLU A O 1
ATOM 702 N N . LEU A 1 88 ? 17.180 4.320 -10.694 1.00 89.06 88 LEU A N 1
ATOM 703 C CA . LEU A 1 88 ? 17.630 3.297 -9.749 1.00 89.06 88 LEU A CA 1
ATOM 704 C C . LEU A 1 88 ? 18.268 2.074 -10.410 1.00 89.06 88 LEU A C 1
ATOM 706 O O . LEU A 1 88 ? 19.184 1.481 -9.835 1.00 89.06 88 LEU A O 1
ATOM 710 N N . PHE A 1 89 ? 17.771 1.664 -11.577 1.00 87.19 89 PHE A N 1
ATOM 711 C CA . PHE A 1 89 ? 18.116 0.375 -12.189 1.00 87.19 89 PHE A CA 1
ATOM 712 C C . PHE A 1 89 ? 18.728 0.493 -13.594 1.00 87.19 89 PHE A C 1
ATOM 714 O O . PHE A 1 89 ? 19.197 -0.508 -14.138 1.00 87.19 89 PHE A O 1
ATOM 721 N N . GLY A 1 90 ? 18.774 1.698 -14.168 1.00 83.81 90 GLY A N 1
ATOM 722 C CA . GLY A 1 90 ? 19.231 1.956 -15.534 1.00 83.81 90 GLY A CA 1
ATOM 723 C C . GLY A 1 90 ? 18.191 1.609 -16.609 1.00 83.81 90 GLY A C 1
ATOM 724 O O . GLY A 1 90 ? 17.118 1.081 -16.326 1.00 83.81 90 GLY A O 1
ATOM 725 N N . ASP A 1 91 ? 18.525 1.877 -17.877 1.00 73.06 91 ASP A N 1
ATOM 726 C CA . ASP A 1 91 ? 17.635 1.625 -19.030 1.00 73.06 91 ASP A CA 1
ATOM 727 C C . ASP A 1 91 ? 17.402 0.126 -19.330 1.00 73.06 91 ASP A C 1
ATOM 729 O O . ASP A 1 91 ? 16.439 -0.219 -20.008 1.00 73.06 91 ASP A O 1
ATOM 733 N N . ASN A 1 92 ? 18.239 -0.778 -18.801 1.00 60.53 92 ASN A N 1
ATOM 734 C CA . ASN A 1 92 ? 18.172 -2.232 -19.025 1.00 60.53 92 ASN A CA 1
ATOM 735 C C . ASN A 1 92 ? 17.677 -2.993 -17.779 1.00 60.53 92 ASN A C 1
ATOM 737 O O . ASN A 1 92 ? 18.238 -4.039 -17.439 1.00 60.53 92 ASN A O 1
ATOM 741 N N . GLY A 1 93 ? 16.666 -2.459 -17.082 1.00 54.06 93 GLY A N 1
ATOM 742 C CA . GLY A 1 93 ? 16.150 -2.924 -15.779 1.00 54.06 93 GLY A CA 1
ATOM 743 C C . GLY A 1 93 ? 15.771 -4.414 -15.647 1.00 54.06 93 GLY A C 1
ATOM 744 O O . GLY A 1 93 ? 15.424 -4.858 -14.557 1.00 54.06 93 GLY A O 1
ATOM 745 N N . ASP A 1 94 ? 15.901 -5.207 -16.709 1.00 56.81 94 ASP A N 1
ATOM 746 C CA . ASP A 1 94 ? 15.641 -6.648 -16.764 1.00 56.81 94 ASP A CA 1
ATOM 747 C C . ASP A 1 94 ? 16.654 -7.512 -15.986 1.00 56.81 94 ASP A C 1
ATOM 749 O O . ASP A 1 94 ? 16.346 -8.652 -15.634 1.00 56.81 94 ASP A O 1
ATOM 753 N N . ASN A 1 95 ? 17.852 -6.994 -15.681 1.00 55.66 95 ASN A N 1
ATOM 754 C CA . ASN A 1 95 ? 18.899 -7.744 -14.962 1.00 55.66 95 ASN A CA 1
ATOM 755 C C . ASN A 1 95 ? 19.065 -7.350 -13.487 1.00 55.66 95 ASN A C 1
ATOM 757 O O . ASN A 1 95 ? 19.976 -7.846 -12.816 1.00 55.66 95 ASN A O 1
ATOM 761 N N . TYR A 1 96 ? 18.212 -6.469 -12.961 1.00 60.91 96 TYR A N 1
ATOM 762 C CA . TYR A 1 96 ? 18.317 -6.045 -11.572 1.00 60.91 96 TYR A CA 1
ATOM 763 C C . TYR A 1 96 ? 17.517 -6.961 -10.641 1.00 60.91 96 TYR A C 1
ATOM 765 O O . TYR A 1 96 ? 16.295 -7.070 -10.723 1.00 60.91 96 TYR A O 1
ATOM 773 N N . PHE A 1 97 ? 18.223 -7.584 -9.699 1.00 64.12 97 PHE A N 1
ATOM 774 C CA . PHE A 1 97 ? 17.624 -8.275 -8.565 1.00 64.12 97 PHE A CA 1
ATOM 775 C C . PHE A 1 97 ? 17.885 -7.442 -7.310 1.00 64.12 97 PHE A C 1
ATOM 777 O O . PHE A 1 97 ? 19.053 -7.290 -6.935 1.00 64.12 97 PHE A O 1
ATOM 784 N N . PRO A 1 98 ? 16.843 -6.913 -6.638 1.00 65.88 98 PRO A N 1
ATOM 785 C CA . PRO A 1 98 ? 17.020 -6.232 -5.365 1.00 65.88 98 PRO A CA 1
ATOM 786 C C . PRO A 1 98 ? 17.753 -7.165 -4.398 1.00 65.88 98 PRO A C 1
ATOM 788 O O . PRO A 1 98 ? 17.257 -8.240 -4.064 1.00 65.88 98 PRO A O 1
ATOM 791 N N . SER A 1 99 ? 18.952 -6.775 -3.958 1.00 68.19 99 SER A N 1
ATOM 792 C CA . SER A 1 99 ? 19.782 -7.616 -3.083 1.00 68.19 99 SER A CA 1
ATOM 793 C C . SER A 1 99 ? 19.149 -7.826 -1.704 1.00 68.19 99 SER A C 1
ATOM 795 O O . SER A 1 99 ? 19.440 -8.809 -1.025 1.00 68.19 99 SER A O 1
ATOM 797 N N . SER A 1 100 ? 18.260 -6.919 -1.291 1.00 84.81 100 SER A N 1
ATOM 798 C CA . SER A 1 100 ? 17.434 -7.036 -0.088 1.00 84.81 100 SER A CA 1
ATOM 799 C C . SER A 1 100 ? 16.201 -6.131 -0.168 1.00 84.81 100 SER A C 1
ATOM 801 O O . SER A 1 100 ? 16.176 -5.170 -0.937 1.00 84.81 100 SER A O 1
ATOM 803 N N . LEU A 1 101 ? 15.171 -6.427 0.631 1.00 90.50 101 LEU A N 1
ATOM 804 C CA . LEU A 1 101 ? 14.012 -5.545 0.802 1.00 90.50 101 LEU A CA 1
ATOM 805 C C . LEU A 1 101 ? 14.410 -4.259 1.550 1.00 90.50 101 LEU A C 1
ATOM 807 O O . LEU A 1 101 ? 15.342 -4.294 2.357 1.00 90.50 101 LEU A O 1
ATOM 811 N N . PRO A 1 102 ? 13.703 -3.131 1.343 1.00 93.00 102 PRO A N 1
ATOM 812 C CA . PRO A 1 102 ? 13.922 -1.922 2.133 1.00 93.00 102 PRO A CA 1
ATOM 813 C C . PRO A 1 102 ? 13.769 -2.169 3.637 1.00 93.00 102 PRO A C 1
ATOM 815 O O . PRO A 1 102 ? 12.906 -2.930 4.068 1.00 93.00 102 PRO A O 1
ATOM 818 N N . SER A 1 103 ? 14.551 -1.457 4.450 1.00 92.75 103 SER A N 1
ATOM 819 C CA . SER A 1 103 ? 14.589 -1.628 5.911 1.00 92.75 103 SER A CA 1
ATOM 820 C C . SER A 1 103 ? 13.287 -1.273 6.634 1.00 92.75 103 SER A C 1
ATOM 822 O O . SER A 1 103 ? 13.096 -1.684 7.775 1.00 92.75 103 SER A O 1
ATOM 824 N N . PHE A 1 104 ? 12.402 -0.498 6.000 1.00 94.25 104 PHE A N 1
ATOM 825 C CA . PHE A 1 104 ? 11.087 -0.190 6.561 1.00 94.25 104 PHE A CA 1
ATOM 826 C C . PHE A 1 104 ? 10.102 -1.360 6.440 1.00 94.25 104 PHE A C 1
ATOM 828 O O . PHE A 1 104 ? 9.045 -1.321 7.069 1.00 94.25 104 PHE A O 1
ATOM 835 N N . VAL A 1 105 ? 10.406 -2.375 5.624 1.00 93.94 105 VAL A N 1
ATOM 836 C CA . VAL A 1 105 ? 9.575 -3.573 5.486 1.00 93.94 105 VAL A CA 1
ATOM 837 C C . VAL A 1 105 ? 9.905 -4.538 6.615 1.00 93.94 105 VAL A C 1
ATOM 839 O O . VAL A 1 105 ? 11.070 -4.772 6.928 1.00 93.94 105 VAL A O 1
ATOM 842 N N . ASP A 1 106 ? 8.874 -5.136 7.202 1.00 91.06 106 ASP A N 1
ATOM 843 C CA . ASP A 1 106 ? 9.032 -6.202 8.183 1.00 91.06 106 ASP A CA 1
ATOM 844 C C . ASP A 1 106 ? 8.949 -7.572 7.484 1.00 91.06 106 ASP A C 1
ATOM 846 O O . ASP A 1 106 ? 7.890 -7.905 6.936 1.00 91.06 106 ASP A O 1
ATOM 850 N N . PRO A 1 107 ? 10.024 -8.387 7.500 1.00 88.88 107 PRO A N 1
ATOM 851 C CA . PRO A 1 107 ? 10.031 -9.714 6.888 1.00 88.88 107 PRO A CA 1
ATOM 852 C C . PRO A 1 107 ? 8.910 -10.636 7.378 1.00 88.88 107 PRO A C 1
ATOM 854 O O . PRO A 1 107 ? 8.455 -11.488 6.612 1.00 88.88 107 PRO A O 1
ATOM 857 N N . ALA A 1 108 ? 8.438 -10.460 8.618 1.00 89.50 108 ALA A N 1
ATOM 858 C CA . ALA A 1 108 ? 7.346 -11.256 9.176 1.00 89.50 108 ALA A CA 1
ATOM 859 C C . ALA A 1 108 ? 5.996 -10.983 8.487 1.00 89.50 108 ALA A C 1
ATOM 861 O O . ALA A 1 108 ? 5.106 -11.831 8.523 1.00 89.50 108 ALA A O 1
ATOM 862 N N . TYR A 1 109 ? 5.854 -9.830 7.825 1.00 88.38 109 TYR A N 1
ATOM 863 C CA . TYR A 1 109 ? 4.619 -9.385 7.172 1.00 88.38 109 TYR A CA 1
ATOM 864 C C . TYR A 1 109 ? 4.736 -9.312 5.641 1.00 88.38 109 TYR A C 1
ATOM 866 O O . TYR A 1 109 ? 3.865 -8.748 4.977 1.00 88.38 109 TYR A O 1
ATOM 874 N N . CYS A 1 110 ? 5.761 -9.939 5.052 1.00 90.50 110 CYS A N 1
ATOM 875 C CA . CYS A 1 110 ? 5.955 -10.040 3.600 1.00 90.50 110 CYS A CA 1
ATOM 876 C C . CYS A 1 110 ? 4.987 -11.038 2.927 1.00 90.50 110 CYS A C 1
ATOM 878 O O . CYS A 1 110 ? 5.399 -12.032 2.320 1.00 90.50 110 CYS A O 1
ATOM 880 N N . ILE A 1 111 ? 3.683 -10.779 3.034 1.00 91.81 111 ILE A N 1
ATOM 881 C CA . ILE A 1 111 ? 2.614 -11.626 2.492 1.00 91.81 111 ILE A CA 1
ATOM 882 C C . ILE A 1 111 ? 2.405 -11.307 1.006 1.00 91.81 111 ILE A C 1
ATOM 884 O O . ILE A 1 111 ? 2.053 -10.186 0.647 1.00 91.81 111 ILE A O 1
ATOM 888 N N . ARG A 1 112 ? 2.597 -12.313 0.144 1.00 88.19 112 ARG A N 1
ATOM 889 C CA . ARG A 1 112 ? 2.505 -12.190 -1.328 1.00 88.19 112 ARG A CA 1
ATOM 890 C C . ARG A 1 112 ? 1.153 -12.601 -1.915 1.00 88.19 112 ARG A C 1
ATOM 892 O O . ARG A 1 112 ? 0.904 -12.360 -3.091 1.00 88.19 112 ARG A O 1
ATOM 899 N N . TYR A 1 113 ? 0.287 -13.219 -1.112 1.00 91.00 113 TYR A N 1
ATOM 900 C CA . TYR A 1 113 ? -0.991 -13.790 -1.553 1.00 91.00 113 TYR A CA 1
ATOM 901 C C . TYR A 1 113 ? -0.814 -14.712 -2.778 1.00 91.00 113 TYR A C 1
ATOM 903 O O . TYR A 1 113 ? -0.075 -15.689 -2.677 1.00 91.00 113 TYR A O 1
ATOM 911 N N . TYR A 1 114 ? -1.462 -14.410 -3.910 1.00 90.00 114 TYR A N 1
ATOM 912 C CA . TYR A 1 114 ? -1.434 -15.217 -5.137 1.00 90.00 114 TYR A CA 1
ATOM 913 C C . TYR A 1 114 ? -0.547 -14.621 -6.238 1.00 90.00 114 TYR A C 1
ATOM 915 O O . TYR A 1 114 ? -0.679 -14.990 -7.408 1.00 90.00 114 TYR A O 1
ATOM 923 N N . LEU A 1 115 ? 0.361 -13.703 -5.883 1.00 89.62 115 LEU A N 1
ATOM 924 C CA . LEU A 1 115 ? 1.326 -13.192 -6.848 1.00 89.62 115 LEU A CA 1
ATOM 925 C C . LEU A 1 115 ? 2.285 -14.295 -7.298 1.00 89.62 115 LEU A C 1
ATOM 927 O O . LEU A 1 115 ? 2.855 -15.035 -6.490 1.00 89.62 115 LEU A O 1
ATOM 931 N N . ASN A 1 116 ? 2.491 -14.366 -8.609 1.00 91.00 116 ASN A N 1
ATOM 932 C CA . ASN A 1 116 ? 3.526 -15.180 -9.223 1.00 91.00 116 ASN A CA 1
ATOM 933 C C . ASN A 1 116 ? 4.922 -14.564 -8.981 1.00 91.00 116 ASN A C 1
ATOM 935 O O . ASN A 1 116 ? 5.090 -13.552 -8.293 1.00 91.00 116 ASN A O 1
ATOM 939 N N . THR A 1 117 ? 5.957 -15.194 -9.533 1.00 90.06 117 THR A N 1
ATOM 940 C CA . THR A 1 117 ? 7.343 -14.729 -9.389 1.00 90.06 117 THR A CA 1
ATOM 941 C C . THR A 1 117 ? 7.565 -13.333 -9.955 1.00 90.06 117 THR A C 1
ATOM 943 O O . THR A 1 117 ? 8.355 -12.582 -9.390 1.00 90.06 117 THR A O 1
ATOM 946 N N . ASP A 1 118 ? 6.863 -12.976 -11.027 1.00 90.06 118 ASP A N 1
ATOM 947 C CA . ASP A 1 118 ? 7.012 -11.675 -11.674 1.00 90.06 118 ASP A CA 1
ATOM 948 C C . ASP A 1 118 ? 6.291 -10.592 -10.875 1.00 90.06 118 ASP A C 1
ATOM 950 O O . ASP A 1 118 ? 6.891 -9.570 -10.573 1.00 90.06 118 ASP A O 1
ATOM 954 N N . GLY A 1 119 ? 5.075 -10.859 -10.389 1.00 91.69 119 GLY A N 1
ATOM 955 C CA . GLY A 1 119 ? 4.355 -9.964 -9.481 1.00 91.69 119 GLY A CA 1
ATOM 956 C C . GLY A 1 119 ? 5.115 -9.720 -8.181 1.00 91.69 119 GLY A C 1
ATOM 957 O O . GLY A 1 119 ? 5.142 -8.599 -7.677 1.00 91.69 119 GLY A O 1
ATOM 958 N N . LYS A 1 120 ? 5.804 -10.743 -7.661 1.00 92.00 120 LYS A N 1
ATOM 959 C CA . LYS A 1 120 ? 6.729 -10.571 -6.538 1.00 92.00 120 LYS A CA 1
ATOM 960 C C . LYS A 1 120 ? 7.860 -9.598 -6.894 1.00 92.00 120 LYS A C 1
ATOM 962 O O . LYS A 1 120 ? 8.111 -8.690 -6.109 1.00 92.00 120 LYS A O 1
ATOM 967 N N . LYS A 1 121 ? 8.542 -9.788 -8.029 1.00 91.25 121 LYS A N 1
ATOM 968 C CA . LYS A 1 121 ? 9.627 -8.888 -8.462 1.00 91.25 121 LYS A CA 1
ATOM 969 C C . LYS A 1 121 ? 9.115 -7.458 -8.613 1.00 91.25 121 LYS A C 1
ATOM 971 O O . LYS A 1 121 ? 9.711 -6.553 -8.048 1.00 91.25 121 LYS A O 1
ATOM 976 N N . SER A 1 122 ? 7.968 -7.277 -9.263 1.00 93.00 122 SER A N 1
ATOM 977 C CA . SER A 1 122 ? 7.301 -5.982 -9.402 1.00 93.00 122 SER A CA 1
ATOM 978 C C . SER A 1 122 ? 7.016 -5.325 -8.049 1.00 93.00 122 SER A C 1
ATOM 980 O O . SER A 1 122 ? 7.292 -4.142 -7.869 1.00 93.00 122 SER A O 1
ATOM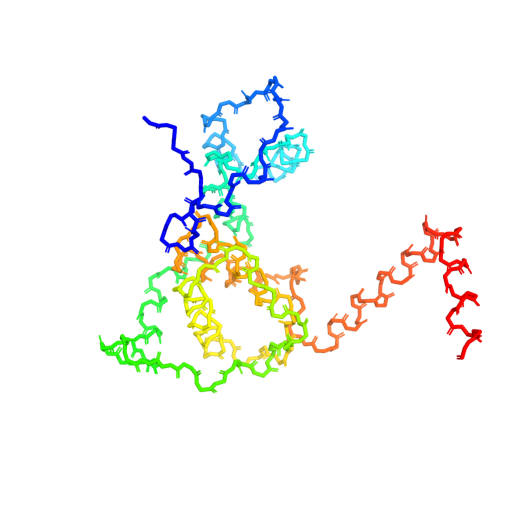 982 N N . ALA A 1 123 ? 6.536 -6.083 -7.056 1.00 94.94 123 ALA A N 1
ATOM 983 C CA . ALA A 1 123 ? 6.332 -5.559 -5.705 1.00 94.94 123 ALA A CA 1
ATOM 984 C C . ALA A 1 123 ? 7.649 -5.091 -5.062 1.00 94.94 123 ALA A C 1
ATOM 986 O O . ALA A 1 123 ? 7.695 -4.034 -4.436 1.00 94.94 123 ALA A O 1
ATOM 987 N N . GLU A 1 124 ? 8.726 -5.861 -5.222 1.00 93.44 124 GLU A N 1
ATOM 988 C CA . GLU A 1 124 ? 10.049 -5.524 -4.687 1.00 93.44 124 GLU A CA 1
ATOM 989 C C . GLU A 1 124 ? 10.636 -4.280 -5.368 1.00 93.44 124 GLU A C 1
ATOM 991 O O . GLU A 1 124 ? 11.144 -3.399 -4.671 1.00 93.44 124 GLU A O 1
ATOM 996 N N . THR A 1 125 ? 10.486 -4.156 -6.689 1.00 93.06 125 THR A N 1
ATOM 997 C CA . THR A 1 125 ? 10.860 -2.966 -7.467 1.00 93.06 125 THR A CA 1
ATOM 998 C C . THR A 1 125 ? 10.119 -1.727 -6.970 1.00 93.06 125 THR A C 1
ATOM 1000 O O . THR A 1 125 ? 10.760 -0.742 -6.604 1.00 93.06 125 THR A O 1
ATOM 1003 N N . ILE A 1 126 ? 8.788 -1.791 -6.852 1.00 95.38 126 ILE A N 1
ATOM 1004 C CA . ILE A 1 126 ? 7.965 -0.674 -6.356 1.00 95.38 126 ILE A CA 1
ATOM 1005 C C . ILE A 1 126 ? 8.432 -0.219 -4.968 1.00 95.38 126 ILE A C 1
ATOM 1007 O O . ILE A 1 126 ? 8.537 0.978 -4.711 1.00 95.38 126 ILE A O 1
ATOM 1011 N N . LEU A 1 127 ? 8.751 -1.152 -4.069 1.00 95.44 127 LEU A N 1
ATOM 1012 C CA . LEU A 1 127 ? 9.217 -0.814 -2.722 1.00 95.44 127 LEU A CA 1
ATOM 1013 C C . LEU A 1 127 ? 10.581 -0.111 -2.726 1.00 95.44 127 LEU A C 1
ATOM 1015 O O . LEU A 1 127 ? 10.787 0.795 -1.919 1.00 95.44 127 LEU A O 1
ATOM 1019 N N . GLN A 1 128 ? 11.499 -0.487 -3.620 1.00 94.25 128 GLN A N 1
ATOM 1020 C CA . GLN A 1 128 ? 12.771 0.230 -3.778 1.00 94.25 128 GLN A CA 1
ATOM 1021 C C . GLN A 1 128 ? 12.562 1.635 -4.346 1.00 94.25 128 GLN A C 1
ATOM 1023 O O . GLN A 1 128 ? 13.155 2.587 -3.844 1.00 94.25 128 GLN A O 1
ATOM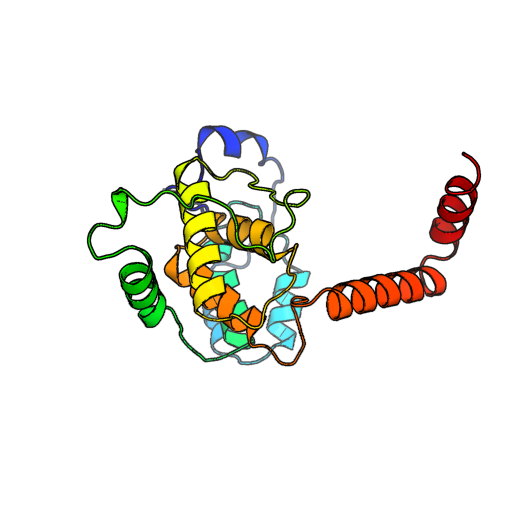 1028 N N . VAL A 1 129 ? 11.668 1.781 -5.327 1.00 94.44 129 VAL A N 1
ATOM 1029 C CA . VAL A 1 129 ? 11.310 3.094 -5.881 1.00 94.44 129 VAL A CA 1
ATOM 1030 C C . VAL A 1 129 ? 10.699 3.989 -4.800 1.00 94.44 129 VAL A C 1
ATOM 1032 O O . VAL A 1 129 ? 11.090 5.145 -4.666 1.00 94.44 129 VAL A O 1
ATOM 1035 N N . ILE A 1 130 ? 9.807 3.455 -3.959 1.00 95.12 130 ILE A N 1
ATOM 1036 C CA . ILE A 1 130 ? 9.240 4.200 -2.822 1.00 95.12 130 ILE A CA 1
ATOM 1037 C C . ILE A 1 130 ? 10.326 4.586 -1.817 1.00 95.12 130 ILE A C 1
ATOM 1039 O O . ILE A 1 130 ? 10.316 5.711 -1.330 1.00 95.12 130 ILE A O 1
ATOM 1043 N N . ARG A 1 131 ? 11.268 3.686 -1.508 1.00 94.12 131 ARG A N 1
ATOM 1044 C CA . ARG A 1 131 ? 12.391 3.988 -0.608 1.00 94.12 131 ARG A CA 1
ATOM 1045 C C . ARG A 1 131 ? 13.209 5.177 -1.104 1.00 94.12 131 ARG A C 1
ATOM 1047 O O . ARG A 1 131 ? 13.600 6.011 -0.294 1.00 94.12 131 ARG A O 1
ATOM 1054 N N . HIS A 1 132 ? 13.469 5.227 -2.407 1.00 93.06 132 HIS A N 1
ATOM 1055 C CA . HIS A 1 132 ? 14.190 6.329 -3.040 1.00 93.06 132 HIS A CA 1
ATOM 1056 C C . HIS A 1 132 ? 13.378 7.625 -3.018 1.00 93.06 132 HIS A C 1
ATOM 1058 O O . HIS A 1 132 ? 13.881 8.660 -2.598 1.00 93.06 132 HIS A O 1
ATOM 1064 N N . ALA A 1 133 ? 12.097 7.555 -3.389 1.00 92.75 133 ALA A N 1
ATOM 1065 C CA . ALA A 1 133 ? 11.215 8.719 -3.461 1.00 92.75 133 ALA A CA 1
ATOM 1066 C C . ALA A 1 133 ? 10.821 9.293 -2.086 1.00 92.75 133 ALA A C 1
ATOM 1068 O O . ALA A 1 133 ? 10.536 10.485 -1.975 1.00 92.75 133 ALA A O 1
ATOM 1069 N N . LYS A 1 134 ? 10.754 8.455 -1.044 1.00 91.44 134 LYS A N 1
ATOM 1070 C CA . LYS A 1 134 ? 10.344 8.820 0.322 1.00 91.44 134 LYS A CA 1
ATOM 1071 C C . LYS A 1 134 ? 11.316 8.251 1.366 1.00 91.44 134 LYS A C 1
ATOM 1073 O O . LYS A 1 134 ? 10.970 7.299 2.073 1.00 91.44 134 LYS A O 1
ATOM 1078 N N . PRO A 1 135 ? 12.513 8.851 1.511 1.00 91.50 135 PRO A N 1
ATOM 1079 C CA . PRO A 1 135 ? 13.520 8.396 2.473 1.00 91.50 135 PRO A CA 1
ATOM 1080 C C . PRO A 1 135 ? 13.085 8.556 3.940 1.00 91.50 135 PRO A C 1
ATOM 1082 O O . PRO A 1 135 ? 13.638 7.892 4.815 1.00 91.50 135 PRO A O 1
ATOM 1085 N N . ASP A 1 136 ? 12.072 9.383 4.212 1.00 91.25 136 ASP A N 1
ATOM 1086 C CA . ASP A 1 136 ? 11.530 9.622 5.557 1.00 91.25 136 ASP A CA 1
ATOM 1087 C C . ASP A 1 136 ? 10.794 8.402 6.142 1.00 91.25 136 ASP A C 1
ATOM 1089 O O . ASP A 1 136 ? 10.580 8.310 7.356 1.00 91.25 136 ASP A O 1
ATOM 1093 N N . ILE A 1 137 ? 10.412 7.435 5.299 1.00 94.38 137 ILE A N 1
ATOM 1094 C CA . ILE A 1 137 ? 9.750 6.206 5.740 1.00 94.38 137 ILE A CA 1
ATOM 1095 C C . ILE A 1 137 ? 10.781 5.300 6.411 1.00 94.38 137 ILE A C 1
ATOM 1097 O O . ILE A 1 137 ? 11.627 4.680 5.765 1.00 94.38 137 ILE A O 1
ATOM 1101 N N . THR A 1 138 ? 10.663 5.158 7.729 1.00 94.75 138 THR A N 1
ATOM 1102 C CA . THR A 1 138 ? 11.597 4.360 8.540 1.00 94.75 138 THR A CA 1
ATOM 1103 C C . THR A 1 138 ? 11.018 3.016 8.973 1.00 94.75 138 THR A C 1
ATOM 1105 O O . THR A 1 138 ? 11.778 2.092 9.270 1.00 94.75 138 THR A O 1
ATOM 1108 N N . TYR A 1 139 ? 9.689 2.873 9.008 1.00 94.81 139 TYR A N 1
ATOM 1109 C CA . TYR A 1 139 ? 9.012 1.624 9.364 1.00 94.81 139 TYR A CA 1
ATOM 1110 C C . TYR A 1 139 ? 7.569 1.596 8.852 1.00 94.81 139 TYR A C 1
ATOM 1112 O O . TYR A 1 139 ? 6.735 2.381 9.294 1.00 94.81 139 TYR A O 1
ATOM 1120 N N . CYS A 1 140 ? 7.263 0.665 7.949 1.00 95.25 140 CYS A N 1
ATOM 1121 C CA . CYS A 1 140 ? 5.963 0.541 7.297 1.00 95.25 140 CYS A CA 1
ATOM 1122 C C . CYS A 1 140 ? 5.658 -0.937 6.955 1.00 95.25 140 CYS A C 1
ATOM 1124 O O . CYS A 1 140 ? 5.708 -1.343 5.789 1.00 95.25 140 CYS A O 1
ATOM 1126 N N . PRO A 1 141 ? 5.342 -1.781 7.960 1.00 92.81 141 PRO A N 1
ATOM 1127 C CA . PRO A 1 141 ? 5.176 -3.230 7.780 1.00 92.81 141 PRO A CA 1
ATOM 1128 C C . PRO A 1 141 ? 3.999 -3.597 6.861 1.00 92.81 141 PRO A C 1
ATOM 1130 O O . PRO A 1 141 ? 4.014 -4.642 6.218 1.00 92.81 141 PRO A O 1
ATOM 1133 N N . PHE A 1 142 ? 2.992 -2.724 6.756 1.00 92.44 142 PHE A N 1
ATOM 1134 C CA . PHE A 1 142 ? 1.816 -2.937 5.909 1.00 92.44 142 PHE A CA 1
ATOM 1135 C C . PHE A 1 142 ? 2.052 -2.633 4.426 1.00 92.44 142 PHE A C 1
ATOM 1137 O O . PHE A 1 142 ? 1.211 -2.984 3.599 1.00 92.44 142 PHE A O 1
ATOM 1144 N N . LEU A 1 143 ? 3.177 -2.009 4.065 1.00 95.44 143 LEU A N 1
ATOM 1145 C CA . LEU A 1 143 ? 3.393 -1.559 2.692 1.00 95.44 143 LEU A CA 1
ATOM 1146 C C . LEU A 1 143 ? 3.542 -2.724 1.714 1.00 95.44 143 LEU A C 1
ATOM 1148 O O . LEU A 1 143 ? 2.893 -2.735 0.673 1.00 95.44 143 LEU A O 1
ATOM 1152 N N . TYR A 1 144 ? 4.350 -3.726 2.071 1.00 96.12 144 TYR A N 1
ATOM 1153 C CA . TYR A 1 144 ? 4.570 -4.909 1.237 1.00 96.12 144 TYR A CA 1
ATOM 1154 C C . TYR A 1 144 ? 3.261 -5.640 0.892 1.00 96.12 144 TYR A C 1
ATOM 1156 O O . TYR A 1 144 ? 2.972 -5.806 -0.297 1.00 96.12 144 TYR A O 1
ATOM 1164 N N . PRO A 1 145 ? 2.428 -6.054 1.871 1.00 95.75 145 PRO A N 1
ATOM 1165 C CA . PRO A 1 145 ? 1.184 -6.744 1.554 1.00 95.75 145 PRO A CA 1
ATOM 1166 C C . PRO A 1 145 ? 0.192 -5.850 0.800 1.00 95.75 145 PRO A C 1
ATOM 1168 O O . PRO A 1 145 ? -0.540 -6.361 -0.044 1.00 95.75 145 PRO A O 1
ATOM 1171 N N . LEU A 1 146 ? 0.174 -4.535 1.045 1.00 95.88 146 LEU A N 1
ATOM 1172 C CA . LEU A 1 146 ? -0.715 -3.617 0.328 1.00 95.88 146 LEU A CA 1
ATOM 1173 C C . LEU A 1 146 ? -0.335 -3.481 -1.154 1.00 95.88 146 LEU A C 1
ATOM 1175 O O . LEU A 1 146 ? -1.204 -3.618 -2.016 1.00 95.88 146 LEU A O 1
ATOM 1179 N N . VAL A 1 147 ? 0.957 -3.296 -1.451 1.00 96.88 147 VAL A N 1
ATOM 1180 C CA . VAL A 1 147 ? 1.486 -3.313 -2.828 1.00 96.88 147 VAL A CA 1
ATOM 1181 C C . VAL A 1 147 ? 1.112 -4.626 -3.510 1.00 96.88 147 VAL A C 1
ATOM 1183 O O . VAL A 1 147 ? 0.629 -4.619 -4.642 1.00 96.88 147 VAL A O 1
ATOM 1186 N N . CYS A 1 148 ? 1.253 -5.753 -2.802 1.00 95.56 148 CYS A N 1
ATOM 1187 C CA . CYS A 1 148 ? 0.889 -7.048 -3.358 1.00 95.56 148 CYS A CA 1
ATOM 1188 C C . CYS A 1 148 ? -0.597 -7.116 -3.733 1.00 95.56 148 CYS A C 1
ATOM 1190 O O . CYS A 1 148 ? -0.918 -7.584 -4.820 1.00 95.56 148 CYS A O 1
ATOM 1192 N N . VAL A 1 149 ? -1.507 -6.636 -2.877 1.00 94.62 149 VAL A N 1
ATOM 1193 C CA . VAL A 1 149 ? -2.954 -6.607 -3.167 1.00 94.62 149 VAL A CA 1
ATOM 1194 C C . VAL A 1 149 ? -3.263 -5.735 -4.382 1.00 94.62 149 VAL A C 1
ATOM 1196 O O . VAL A 1 149 ? -4.046 -6.151 -5.230 1.00 94.62 149 VAL A O 1
ATOM 1199 N N . PHE A 1 150 ? -2.648 -4.560 -4.508 1.00 95.44 150 PHE A N 1
ATOM 1200 C CA . PHE A 1 150 ? -2.882 -3.680 -5.656 1.00 95.44 150 PHE A CA 1
ATOM 1201 C C . PHE A 1 150 ? -2.432 -4.315 -6.972 1.00 95.44 150 PHE A C 1
ATOM 1203 O O . PHE A 1 150 ? -3.211 -4.333 -7.927 1.00 95.44 150 PHE A O 1
ATOM 1210 N N . LEU A 1 151 ? -1.270 -4.972 -6.992 1.00 95.25 151 LEU A N 1
ATOM 1211 C CA . LEU A 1 151 ? -0.788 -5.703 -8.169 1.00 95.25 151 LEU A CA 1
ATOM 1212 C C . LEU A 1 151 ? -1.717 -6.843 -8.615 1.00 95.25 151 LEU A C 1
ATOM 1214 O O . LEU A 1 151 ? -1.636 -7.268 -9.765 1.00 95.25 151 LEU A O 1
ATOM 1218 N N . HIS A 1 152 ? -2.642 -7.319 -7.770 1.00 92.75 152 HIS A N 1
ATOM 1219 C CA . HIS A 1 152 ? -3.664 -8.268 -8.225 1.00 92.75 152 HIS A CA 1
ATOM 1220 C C . HIS A 1 152 ? -4.683 -7.642 -9.185 1.00 92.75 152 HIS A C 1
ATOM 1222 O O . HIS A 1 152 ? -5.360 -8.383 -9.891 1.00 92.75 152 HIS A O 1
ATOM 1228 N N . TYR A 1 153 ? -4.817 -6.314 -9.222 1.00 91.31 153 TYR A N 1
ATOM 1229 C CA . TYR A 1 153 ? -5.877 -5.620 -9.962 1.00 91.31 153 TYR A CA 1
ATOM 1230 C C . TYR A 1 153 ? -5.364 -4.563 -10.943 1.00 91.31 153 TYR A C 1
ATOM 1232 O O . TYR A 1 153 ? -6.047 -4.286 -11.926 1.00 91.31 153 TYR A O 1
ATOM 1240 N N . MET A 1 154 ? -4.187 -3.980 -10.703 1.00 92.00 154 MET A N 1
ATOM 1241 C CA . MET A 1 154 ? -3.670 -2.847 -11.481 1.00 92.00 154 MET A CA 1
ATOM 1242 C C . MET A 1 154 ? -2.212 -3.054 -11.923 1.00 92.00 154 MET A C 1
ATOM 1244 O O . MET A 1 154 ? -1.583 -4.058 -11.573 1.00 92.00 154 MET A O 1
ATOM 1248 N N . SER A 1 155 ? -1.693 -2.139 -12.748 1.00 92.75 155 SER A N 1
ATOM 1249 C CA . SER A 1 155 ? -0.299 -2.161 -13.214 1.00 92.75 155 SER A CA 1
ATOM 1250 C C . SER A 1 155 ? 0.678 -1.681 -12.130 1.00 92.75 155 SER A C 1
ATOM 1252 O O . SER A 1 155 ? 0.266 -1.279 -11.038 1.00 92.75 155 SER A O 1
ATOM 1254 N N . GLU A 1 156 ? 1.982 -1.727 -12.408 1.00 93.38 156 GLU A N 1
ATOM 1255 C CA . GLU A 1 156 ? 3.010 -1.266 -11.464 1.00 93.38 156 GLU A CA 1
ATOM 1256 C C . GLU A 1 156 ? 2.938 0.243 -11.234 1.00 93.38 156 GLU A C 1
ATOM 1258 O O . GLU A 1 156 ? 2.969 0.697 -10.093 1.00 93.38 156 GLU A O 1
ATOM 1263 N N . GLU A 1 157 ? 2.753 1.006 -12.308 1.00 93.38 157 GLU A N 1
ATOM 1264 C CA . GLU A 1 157 ? 2.682 2.466 -12.312 1.00 93.38 157 GLU A CA 1
ATOM 1265 C C . GLU A 1 157 ? 1.439 2.952 -11.556 1.00 93.38 157 GLU A C 1
ATOM 1267 O O . GLU A 1 157 ? 1.517 3.839 -10.700 1.00 93.38 157 GLU A O 1
ATOM 1272 N N . ALA A 1 158 ? 0.290 2.319 -11.819 1.00 93.06 158 ALA A N 1
ATOM 1273 C CA . ALA A 1 158 ? -0.955 2.588 -11.107 1.00 93.06 158 ALA A CA 1
ATOM 1274 C C . ALA A 1 158 ? -0.841 2.225 -9.618 1.00 93.06 158 ALA A C 1
ATOM 1276 O O . ALA A 1 158 ? -1.255 3.007 -8.756 1.00 93.06 158 ALA A O 1
ATOM 1277 N N . THR A 1 159 ? -0.212 1.083 -9.306 1.00 95.62 159 THR A N 1
ATOM 1278 C CA . THR A 1 159 ? 0.058 0.660 -7.923 1.00 95.62 159 THR A CA 1
ATOM 1279 C C . THR A 1 159 ? 0.926 1.689 -7.209 1.00 95.62 159 THR A C 1
ATOM 1281 O O . THR A 1 159 ? 0.554 2.161 -6.134 1.00 95.62 159 THR A O 1
ATOM 1284 N N . PHE A 1 160 ? 2.051 2.079 -7.810 1.00 96.00 160 PHE A N 1
ATOM 1285 C CA . PHE A 1 160 ? 2.951 3.086 -7.258 1.00 96.00 160 PHE A CA 1
ATOM 1286 C C . PHE A 1 160 ? 2.223 4.411 -7.018 1.00 96.00 160 PHE A C 1
ATOM 1288 O O . PHE A 1 160 ? 2.292 4.952 -5.912 1.00 96.00 160 PHE A O 1
ATOM 1295 N N . SER A 1 161 ? 1.456 4.904 -7.997 1.00 94.00 161 SER A N 1
ATOM 1296 C CA . SER A 1 161 ? 0.715 6.157 -7.839 1.00 94.00 161 SER A CA 1
ATOM 1297 C C . SER A 1 161 ? -0.322 6.085 -6.716 1.00 94.00 161 SER A C 1
ATOM 1299 O O . SER A 1 161 ? -0.409 7.026 -5.925 1.00 94.00 161 SER A O 1
ATOM 1301 N N . CYS A 1 162 ? -1.076 4.988 -6.603 1.00 94.00 162 CYS A N 1
ATOM 1302 C CA . CYS A 1 162 ? -2.050 4.801 -5.527 1.00 94.00 162 CYS A CA 1
ATOM 1303 C C . CYS A 1 162 ? -1.381 4.775 -4.149 1.00 94.00 162 CYS A C 1
ATOM 1305 O O . CYS A 1 162 ? -1.848 5.427 -3.214 1.00 94.00 162 CYS A O 1
ATOM 1307 N N . ILE A 1 163 ? -0.263 4.061 -4.026 1.00 95.31 163 ILE A N 1
ATOM 1308 C CA . ILE A 1 163 ? 0.501 3.978 -2.780 1.00 95.31 163 ILE A CA 1
ATOM 1309 C C . ILE A 1 163 ? 1.087 5.340 -2.402 1.00 95.31 163 ILE A C 1
ATOM 1311 O O . ILE A 1 163 ? 0.977 5.749 -1.248 1.00 95.31 163 ILE A O 1
ATOM 1315 N N . MET A 1 164 ? 1.650 6.081 -3.359 1.00 93.81 164 MET A N 1
ATOM 1316 C CA . MET A 1 164 ? 2.202 7.411 -3.099 1.00 93.81 164 MET A CA 1
ATOM 1317 C C . MET A 1 164 ? 1.145 8.383 -2.575 1.00 93.81 164 MET A C 1
ATOM 1319 O O . MET A 1 164 ? 1.433 9.092 -1.610 1.00 93.81 164 MET A O 1
ATOM 1323 N N . LYS A 1 165 ? -0.082 8.339 -3.114 1.00 92.12 165 LYS A N 1
ATOM 1324 C CA . LYS A 1 165 ? -1.228 9.119 -2.610 1.00 92.12 165 LYS A CA 1
ATOM 1325 C C . LYS A 1 165 ? -1.573 8.764 -1.166 1.00 92.12 165 LYS A C 1
ATOM 1327 O O . LYS A 1 165 ? -1.732 9.660 -0.346 1.00 92.12 165 LYS A O 1
ATOM 1332 N N . LEU A 1 166 ? -1.636 7.471 -0.838 1.00 92.75 166 LEU A N 1
ATOM 1333 C CA . LEU A 1 166 ? -1.913 7.008 0.529 1.00 92.75 166 LEU A CA 1
ATOM 1334 C C . LEU A 1 166 ? -0.805 7.393 1.520 1.00 92.75 166 LEU A C 1
ATOM 1336 O O . LEU A 1 166 ? -1.093 7.660 2.684 1.00 92.75 166 LEU A O 1
ATOM 1340 N N . LEU A 1 167 ? 0.451 7.431 1.067 1.00 91.50 167 LEU A N 1
ATOM 1341 C CA . LEU A 1 167 ? 1.603 7.833 1.879 1.00 91.50 167 LEU A CA 1
ATOM 1342 C C . LEU A 1 167 ? 1.716 9.357 2.052 1.00 91.50 167 LEU A C 1
ATOM 1344 O O . LEU A 1 167 ? 2.260 9.807 3.053 1.00 91.50 167 LEU A O 1
ATOM 1348 N N . SER A 1 168 ? 1.254 10.154 1.083 1.00 86.19 168 SER A N 1
ATOM 1349 C CA . SER A 1 168 ? 1.262 11.629 1.159 1.00 86.19 168 SER A CA 1
ATOM 1350 C C . SER A 1 168 ? 0.096 12.204 1.976 1.00 86.19 168 SER A C 1
ATOM 1352 O O . SER A 1 168 ? 0.010 13.416 2.168 1.00 86.19 168 SER A O 1
ATOM 1354 N N . ASP A 1 169 ? -0.837 11.363 2.415 1.00 76.56 169 ASP A N 1
ATOM 1355 C CA . ASP A 1 169 ? -2.089 11.830 2.990 1.00 76.56 169 ASP A CA 1
ATOM 1356 C C . ASP A 1 169 ? -1.968 12.359 4.427 1.00 76.56 169 ASP A C 1
ATOM 1358 O O . ASP A 1 169 ? -1.311 11.778 5.292 1.00 76.56 169 ASP A O 1
ATOM 1362 N N . LYS A 1 170 ? -2.713 13.433 4.708 1.00 67.75 170 LYS A N 1
ATOM 1363 C CA . LYS A 1 170 ? -2.742 14.103 6.018 1.00 67.75 170 LYS A CA 1
ATOM 1364 C C . LYS A 1 170 ? -3.480 13.304 7.097 1.00 67.75 170 LYS A C 1
ATOM 1366 O O . LYS A 1 170 ? -3.293 13.579 8.280 1.00 67.75 170 LYS A O 1
ATOM 1371 N N . GLN A 1 171 ? -4.339 12.357 6.720 1.00 71.62 171 GLN A N 1
ATOM 1372 C CA . GLN A 1 171 ? -5.077 11.488 7.643 1.00 71.62 171 GLN A CA 1
ATOM 1373 C C . GLN A 1 171 ? -4.241 10.289 8.106 1.00 71.62 171 GLN A C 1
ATOM 1375 O O . GLN A 1 171 ? -4.721 9.518 8.937 1.00 71.62 171 GLN A O 1
ATOM 1380 N N . ASN A 1 172 ? -2.994 10.150 7.631 1.00 78.06 172 ASN A N 1
ATOM 1381 C CA . ASN A 1 172 ? -2.075 9.077 8.007 1.00 78.06 172 ASN A CA 1
ATOM 1382 C C . ASN A 1 172 ? -2.698 7.683 7.817 1.00 78.06 172 ASN A C 1
ATOM 1384 O O . ASN A 1 172 ? -2.699 6.864 8.738 1.00 78.06 172 ASN A O 1
ATOM 1388 N N . PHE A 1 173 ? -3.226 7.400 6.616 1.00 84.81 173 PHE A N 1
ATOM 1389 C CA . PHE A 1 173 ? -3.798 6.085 6.281 1.00 84.81 173 PHE A CA 1
ATOM 1390 C C . PHE A 1 173 ? -2.850 4.920 6.589 1.00 84.81 173 PHE A C 1
ATOM 1392 O O . PHE A 1 173 ? -3.305 3.821 6.911 1.00 84.81 173 PHE A O 1
ATOM 1399 N N . ILE A 1 174 ? -1.540 5.153 6.477 1.00 90.06 174 ILE A N 1
ATOM 1400 C CA . ILE A 1 174 ? -0.501 4.152 6.694 1.00 90.06 174 ILE A CA 1
ATOM 1401 C C . ILE A 1 174 ? 0.558 4.734 7.635 1.00 90.06 174 ILE A C 1
ATOM 1403 O O . ILE A 1 174 ? 1.080 5.821 7.396 1.00 90.06 174 ILE A O 1
ATOM 1407 N N . SER A 1 175 ? 0.896 3.996 8.697 1.00 91.94 175 SER A N 1
ATOM 1408 C CA . SER A 1 175 ? 1.995 4.345 9.605 1.00 91.94 175 SER A CA 1
ATOM 1409 C C . SER A 1 175 ? 3.348 4.235 8.896 1.00 91.94 175 SER A C 1
ATOM 1411 O O . SER A 1 175 ? 3.639 3.193 8.311 1.00 91.94 175 SER A O 1
ATOM 1413 N N . GLN A 1 176 ? 4.176 5.278 8.989 1.00 93.56 176 GLN A N 1
ATOM 1414 C CA . GLN A 1 176 ? 5.473 5.367 8.294 1.00 93.56 176 GLN A CA 1
ATOM 1415 C C . GLN A 1 176 ? 6.678 5.325 9.250 1.00 93.56 176 GLN A C 1
ATOM 1417 O O . GLN A 1 176 ? 7.825 5.184 8.813 1.00 93.56 176 GLN A O 1
ATOM 1422 N N . THR A 1 177 ? 6.421 5.392 10.561 1.00 94.88 177 THR A N 1
ATOM 1423 C CA . THR A 1 177 ? 7.422 5.241 11.620 1.00 94.88 177 THR A CA 1
ATOM 1424 C C . THR A 1 177 ? 6.988 4.213 12.670 1.00 94.88 177 THR A C 1
ATOM 1426 O O . THR A 1 177 ? 5.806 3.892 12.834 1.00 94.88 177 THR A O 1
ATOM 1429 N N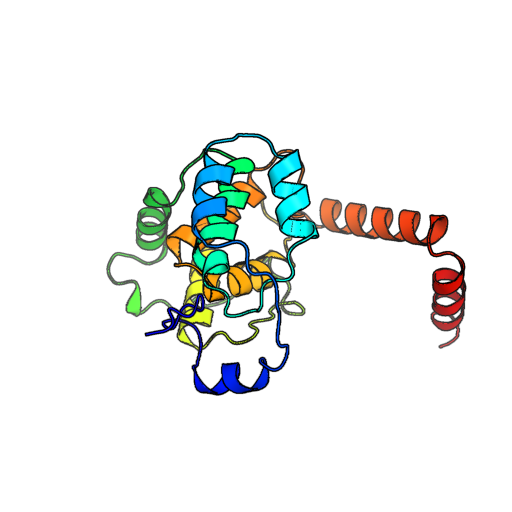 . LYS A 1 178 ? 7.953 3.713 13.457 1.00 93.69 178 LYS A N 1
ATOM 1430 C CA . LYS A 1 178 ? 7.666 2.828 14.604 1.00 93.69 178 LYS A CA 1
ATOM 1431 C C . LYS A 1 178 ? 6.800 3.513 15.658 1.00 93.69 178 LYS A C 1
ATOM 1433 O O . LYS A 1 178 ? 5.995 2.846 16.309 1.00 93.69 178 LYS A O 1
ATOM 1438 N N . SER A 1 179 ? 6.970 4.826 15.822 1.00 94.31 179 SER A N 1
ATOM 1439 C CA . SER A 1 179 ? 6.170 5.626 16.747 1.00 94.31 179 SER A CA 1
ATOM 1440 C C . SER A 1 179 ? 4.702 5.633 16.320 1.00 94.31 179 SER A C 1
ATOM 1442 O O . SER A 1 179 ? 3.840 5.258 17.115 1.00 94.31 179 SER A O 1
ATOM 1444 N N . ASP A 1 180 ? 4.421 5.928 15.045 1.00 92.25 180 ASP A N 1
ATOM 1445 C CA . ASP A 1 180 ? 3.050 5.956 14.506 1.00 92.25 180 ASP A CA 1
ATOM 1446 C C . ASP A 1 180 ? 2.373 4.589 14.609 1.00 92.25 180 ASP A C 1
ATOM 1448 O O . ASP A 1 180 ? 1.206 4.479 14.999 1.00 92.25 180 ASP A O 1
ATOM 1452 N N . HIS A 1 181 ? 3.126 3.532 14.295 1.00 92.25 181 HIS A N 1
ATOM 1453 C CA . HIS A 1 181 ? 2.639 2.163 14.396 1.00 92.25 181 HIS A CA 1
ATOM 1454 C C . HIS A 1 181 ? 2.277 1.801 15.844 1.00 92.25 181 HIS A C 1
ATOM 1456 O O . HIS A 1 181 ? 1.192 1.280 16.111 1.00 92.25 181 HIS A O 1
ATOM 1462 N N . SER A 1 182 ? 3.152 2.136 16.796 1.00 93.50 182 SER A N 1
ATOM 1463 C CA . SER A 1 182 ? 2.929 1.870 18.223 1.00 93.50 182 SER A CA 1
ATOM 1464 C C . SER A 1 182 ? 1.755 2.681 18.776 1.00 93.50 182 SER A C 1
ATOM 1466 O O . SER A 1 182 ? 0.934 2.153 19.530 1.00 93.50 182 SER A O 1
ATOM 1468 N N . ALA A 1 183 ? 1.628 3.947 18.367 1.00 93.44 183 ALA A N 1
ATOM 1469 C CA . ALA A 1 183 ? 0.507 4.805 18.734 1.00 93.44 183 ALA A CA 1
ATOM 1470 C C . ALA A 1 183 ? -0.827 4.245 18.211 1.00 93.44 183 ALA A C 1
ATOM 1472 O O . ALA A 1 183 ? -1.804 4.173 18.963 1.00 93.44 183 ALA A O 1
ATOM 1473 N N . SER A 1 184 ? -0.849 3.774 16.961 1.00 91.56 184 SER A N 1
ATOM 1474 C CA . SER A 1 184 ? -2.022 3.141 16.346 1.00 91.56 184 SER A CA 1
ATOM 1475 C C . SER A 1 184 ? -2.418 1.853 17.074 1.00 91.56 184 SER A C 1
ATOM 1477 O O . SER A 1 184 ? -3.583 1.683 17.438 1.00 91.56 184 SER A O 1
ATOM 1479 N N . ALA A 1 185 ? -1.454 0.980 17.383 1.00 90.69 185 ALA A N 1
ATOM 1480 C CA . ALA A 1 185 ? -1.696 -0.245 18.149 1.00 90.69 185 ALA A CA 1
ATOM 1481 C C . ALA A 1 185 ? -2.245 0.049 19.557 1.00 90.69 185 ALA A C 1
ATOM 1483 O O . ALA A 1 185 ? -3.197 -0.588 20.019 1.00 90.69 185 ALA A O 1
ATOM 1484 N N . TYR A 1 186 ? -1.696 1.060 20.233 1.00 92.75 186 TYR A N 1
ATOM 1485 C CA . TYR A 1 186 ? -2.167 1.487 21.548 1.00 92.75 186 TYR A CA 1
ATOM 1486 C C . TYR A 1 186 ? -3.589 2.073 21.502 1.00 92.75 186 TYR A C 1
ATOM 1488 O O . TYR A 1 186 ? -4.401 1.810 22.398 1.00 92.75 186 TYR A O 1
ATOM 1496 N N . LEU A 1 187 ? -3.924 2.825 20.449 1.00 92.94 187 LEU A N 1
ATOM 1497 C CA . LEU A 1 187 ? -5.278 3.329 20.220 1.00 92.94 187 LEU A CA 1
ATOM 1498 C C . LEU A 1 187 ? -6.269 2.181 19.997 1.00 92.94 187 LEU A C 1
ATOM 1500 O O . LEU A 1 187 ? -7.319 2.162 20.641 1.00 92.94 187 LEU A O 1
ATOM 1504 N N . VAL A 1 188 ? -5.914 1.185 19.180 1.00 92.19 188 VAL A N 1
ATOM 1505 C CA . VAL A 1 188 ? -6.724 -0.033 19.003 1.00 92.19 188 VAL A CA 1
ATOM 1506 C C . VAL A 1 188 ? -6.924 -0.746 20.340 1.00 92.19 188 VAL A C 1
ATOM 1508 O O . VAL A 1 188 ? -8.059 -1.056 20.696 1.00 92.19 188 VAL A O 1
ATOM 1511 N N . MET A 1 189 ? -5.871 -0.914 21.148 1.00 90.38 189 MET A N 1
ATOM 1512 C CA . MET A 1 189 ? -5.993 -1.502 22.488 1.00 90.38 189 MET A CA 1
ATOM 1513 C C . MET A 1 189 ? -6.979 -0.718 23.372 1.00 90.38 189 MET A C 1
ATOM 1515 O O . MET A 1 189 ? -7.812 -1.325 24.050 1.00 90.38 189 MET A O 1
ATOM 1519 N N . LYS A 1 190 ? -6.915 0.620 23.380 1.00 91.69 190 LYS A N 1
ATOM 1520 C CA . LYS A 1 190 ? -7.865 1.465 24.126 1.00 91.69 190 LYS A CA 1
ATOM 1521 C C . LYS A 1 190 ? -9.303 1.283 23.637 1.00 91.69 190 LYS A C 1
ATOM 1523 O O . LYS A 1 190 ? -10.210 1.175 24.462 1.00 91.69 190 LYS A O 1
ATOM 1528 N N . LEU A 1 191 ? -9.515 1.216 22.323 1.00 92.12 191 LEU A N 1
ATOM 1529 C CA . LEU A 1 191 ? -10.834 0.967 21.740 1.00 92.12 191 LEU A CA 1
ATOM 1530 C C . LEU A 1 191 ? -11.356 -0.427 22.109 1.00 92.12 191 LEU A C 1
ATOM 1532 O O . LEU A 1 191 ? -12.504 -0.543 22.534 1.00 92.12 191 LEU A O 1
ATOM 1536 N N . CYS A 1 192 ? -10.518 -1.465 22.052 1.00 89.81 192 CYS A N 1
ATOM 1537 C CA . CYS A 1 192 ? -10.883 -2.816 22.485 1.00 89.81 192 CYS A CA 1
ATOM 1538 C C . CYS A 1 192 ? -11.263 -2.857 23.970 1.00 89.81 192 CYS A C 1
ATOM 1540 O O . CYS A 1 192 ? -12.273 -3.461 24.324 1.00 89.81 192 CYS A O 1
ATOM 1542 N N . LYS A 1 193 ? -10.515 -2.161 24.835 1.00 85.19 193 LYS A N 1
ATOM 1543 C CA . LYS A 1 193 ? -10.861 -2.029 26.260 1.00 85.19 193 LYS A CA 1
ATOM 1544 C C . LYS A 1 193 ? -12.201 -1.338 26.486 1.00 85.19 193 LYS A C 1
ATOM 1546 O O . LYS A 1 193 ? -12.838 -1.618 27.489 1.00 85.19 193 LYS A O 1
ATOM 1551 N N . LYS A 1 194 ? -12.619 -0.431 25.600 1.00 88.00 194 LYS A N 1
ATOM 1552 C CA . LYS A 1 194 ? -13.885 0.299 25.740 1.00 88.00 194 LYS A CA 1
ATOM 1553 C C . LYS A 1 194 ? -15.077 -0.466 25.163 1.00 88.00 194 LYS A C 1
ATOM 1555 O O . LYS A 1 194 ? -16.134 -0.481 25.779 1.00 88.00 194 LYS A O 1
ATOM 1560 N N . TYR A 1 195 ? -14.914 -1.080 23.992 1.00 89.19 195 TYR A N 1
ATOM 1561 C CA . TYR A 1 195 ? -16.029 -1.619 23.203 1.00 89.19 195 TYR A CA 1
ATOM 1562 C C . TYR A 1 195 ? -16.051 -3.153 23.097 1.00 89.19 195 TYR A C 1
ATOM 1564 O O . TYR A 1 195 ? -17.075 -3.713 22.728 1.00 89.19 195 TYR A O 1
ATOM 1572 N N . ALA A 1 196 ? -14.960 -3.848 23.441 1.00 85.44 196 ALA A N 1
ATOM 1573 C CA . ALA A 1 196 ? -14.827 -5.308 23.347 1.00 85.44 196 ALA A CA 1
ATOM 1574 C C . ALA A 1 196 ? -14.352 -5.936 24.676 1.00 85.44 196 ALA A C 1
ATOM 1576 O O . ALA A 1 196 ? -13.556 -6.879 24.693 1.00 85.44 196 ALA A O 1
ATOM 1577 N N . VAL A 1 197 ? -14.840 -5.391 25.798 1.00 74.56 197 VAL A N 1
ATOM 1578 C CA . VAL A 1 197 ? -14.419 -5.715 27.177 1.00 74.56 197 VAL A CA 1
ATOM 1579 C C . VAL A 1 197 ? -14.449 -7.220 27.461 1.00 74.56 197 VAL A C 1
ATOM 1581 O O . VAL A 1 197 ? -13.492 -7.765 28.011 1.00 74.56 197 VAL A O 1
ATOM 1584 N N . SER A 1 198 ? -15.525 -7.899 27.057 1.00 66.75 198 SER A N 1
ATOM 1585 C CA . SER A 1 198 ? -15.747 -9.330 27.293 1.00 66.75 198 SER A CA 1
ATOM 1586 C C . SER A 1 198 ? -14.658 -10.208 26.665 1.00 66.75 198 SER A C 1
ATOM 1588 O O . SER A 1 198 ? -14.126 -11.088 27.336 1.00 66.75 198 SER A O 1
ATOM 1590 N N . ASN A 1 199 ? -14.247 -9.920 25.427 1.00 60.31 199 ASN A N 1
ATOM 1591 C CA . ASN A 1 199 ? -13.182 -10.659 24.734 1.00 60.31 199 ASN A CA 1
ATOM 1592 C C . ASN A 1 199 ? -11.777 -10.228 25.183 1.00 60.31 199 ASN A C 1
ATOM 1594 O O . ASN A 1 199 ? -10.863 -11.054 25.252 1.00 60.31 199 ASN A O 1
ATOM 1598 N N . PHE A 1 200 ? -11.595 -8.949 25.524 1.00 59.78 200 PHE A N 1
ATOM 1599 C CA . PHE A 1 200 ? -10.313 -8.424 25.994 1.00 59.78 200 PHE A CA 1
ATOM 1600 C C . PHE A 1 200 ? -9.890 -9.061 27.326 1.00 59.78 200 PHE A C 1
ATOM 1602 O O . PHE A 1 200 ? -8.749 -9.499 27.464 1.00 59.78 200 PHE A O 1
ATOM 1609 N N . LEU A 1 201 ? -10.814 -9.179 28.286 1.00 59.34 201 LEU A N 1
ATOM 1610 C CA . LEU A 1 201 ? -10.538 -9.765 29.604 1.00 59.34 201 LEU A CA 1
ATOM 1611 C C . LEU A 1 201 ? -10.203 -11.264 29.542 1.00 59.34 201 LEU A C 1
ATOM 1613 O O . LEU A 1 201 ? -9.363 -11.730 30.311 1.00 59.34 201 LEU A O 1
ATOM 1617 N N . ILE A 1 202 ? -10.824 -12.013 28.626 1.00 60.47 202 ILE A N 1
ATOM 1618 C CA . ILE A 1 202 ? -10.570 -13.453 28.454 1.00 60.47 202 ILE A CA 1
ATOM 1619 C C . ILE A 1 202 ? -9.154 -13.695 27.918 1.00 60.47 202 ILE A C 1
ATOM 1621 O O . ILE A 1 202 ? -8.450 -14.574 28.415 1.00 60.47 202 ILE A O 1
ATOM 1625 N N . ASN A 1 203 ? -8.711 -12.898 26.944 1.00 59.81 203 ASN A N 1
ATOM 1626 C CA . ASN A 1 203 ? -7.397 -13.075 26.325 1.00 59.81 203 ASN A CA 1
ATOM 1627 C C . ASN A 1 203 ? -6.255 -12.498 27.179 1.00 59.81 203 ASN A C 1
ATOM 1629 O O . ASN A 1 203 ? -5.189 -13.108 2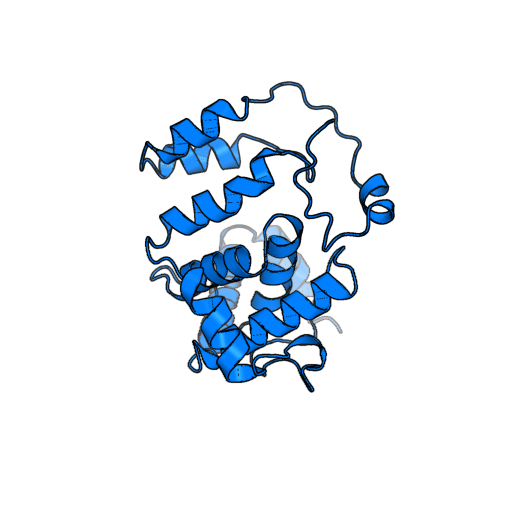7.245 1.00 59.81 203 ASN A O 1
ATOM 1633 N N . PHE A 1 204 ? -6.478 -11.401 27.917 1.00 59.28 204 PHE A N 1
ATOM 1634 C CA . PHE A 1 204 ? -5.465 -10.866 28.842 1.00 59.28 204 PHE A CA 1
ATOM 1635 C C . PHE A 1 204 ? -5.171 -11.806 30.019 1.00 59.28 204 PHE A C 1
ATOM 1637 O O . PHE A 1 204 ? -4.022 -11.909 30.436 1.00 59.28 204 PHE A O 1
ATOM 1644 N N . LYS A 1 205 ? -6.175 -12.535 30.531 1.00 51.12 205 LYS A N 1
ATOM 1645 C CA . LYS A 1 205 ? -5.961 -13.538 31.591 1.00 51.12 205 LYS A CA 1
ATOM 1646 C C . LYS A 1 205 ? -5.159 -14.754 31.118 1.00 51.12 205 LYS A C 1
ATOM 1648 O O . LYS A 1 205 ? -4.481 -15.371 31.929 1.00 51.12 205 LYS A O 1
ATOM 1653 N N . LYS A 1 206 ? -5.217 -15.094 29.827 1.00 56.50 206 LYS A N 1
ATOM 1654 C CA . LYS A 1 206 ? -4.465 -16.221 29.249 1.00 56.50 206 LYS A CA 1
ATOM 1655 C C . LYS A 1 206 ? -3.007 -15.871 28.926 1.00 56.50 206 LYS A C 1
ATOM 1657 O O . LYS A 1 206 ? -2.163 -16.753 28.977 1.00 56.50 206 LYS A O 1
ATOM 1662 N N . GLY A 1 207 ? -2.700 -14.601 28.648 1.00 52.19 207 GLY A N 1
ATOM 1663 C CA . GLY A 1 207 ? -1.345 -14.136 28.310 1.00 52.19 207 GLY A CA 1
ATOM 1664 C C . GLY A 1 207 ? -0.365 -13.984 29.484 1.00 52.19 207 GLY A C 1
ATOM 1665 O O . GLY A 1 207 ? 0.796 -13.687 29.243 1.00 52.19 207 GLY A O 1
ATOM 1666 N N . PHE A 1 208 ? -0.810 -14.179 30.731 1.00 43.50 208 PHE A N 1
ATOM 1667 C CA . PHE A 1 208 ? 0.028 -14.155 31.946 1.00 43.50 208 PHE A CA 1
ATOM 1668 C C . PHE A 1 208 ? 0.104 -15.521 32.656 1.00 43.50 208 PHE A C 1
ATOM 1670 O O . PHE A 1 208 ? 0.593 -15.602 33.779 1.00 43.50 208 PHE A O 1
ATOM 1677 N N . ALA A 1 209 ? -0.413 -16.587 32.036 1.00 38.44 209 ALA A N 1
ATOM 1678 C CA . ALA A 1 209 ? -0.471 -17.928 32.626 1.00 38.44 209 ALA A CA 1
ATOM 1679 C C . ALA A 1 209 ? 0.581 -18.910 32.068 1.00 38.44 209 ALA A C 1
ATOM 1681 O O . ALA A 1 209 ? 0.476 -20.107 32.332 1.00 38.44 209 ALA A O 1
ATOM 1682 N N . HIS A 1 210 ? 1.584 -18.428 31.328 1.00 35.12 210 HIS A N 1
ATOM 1683 C CA . HIS A 1 210 ? 2.711 -19.232 30.848 1.00 35.12 210 HIS A CA 1
ATOM 1684 C C . HIS A 1 210 ? 4.031 -18.497 31.038 1.00 35.12 210 HIS A C 1
ATOM 1686 O O . HIS A 1 210 ? 4.088 -17.308 30.655 1.00 35.12 210 HIS A O 1
#